Protein AF-A0A7C5K0G0-F1 (afdb_monomer)

Radius of gyration: 34.1 Å; Cα contacts (8 Å, |Δi|>4): 148; chains: 1; bounding box: 76×86×78 Å

Sequence (180 aa):
MLGVKTINKIKKGQVAGYLLLAVVIVLVIASVVLIQQGVQQRILTPEKEKAVTAGIEKLPFVVHVEECLERLTTDGVIILGQHGGYIETASLKVNPYSPYTSEALASQDDKAMIIPYWWYLAGNDCNNGCLFKSEMPPLEGANSIQSQLEDYIEKNIVGCVDFDAFKQQGYDVRVLRQPK

Secondary structure (DSSP, 8-state):
----PPPP---THHHHHHHHHHHHHHHHHHHHHHHHHHHHHHHS--HHHHHHHHHHTT-HHHHHHHHHHHHHHHHHHHHHHHTTT-S--TTS---TT-GGG-SEEEPSSSS--EEE-SSEE-SS--BTB--EE--PPPSSSTT-HHHHHHHHHHHHHHHH---HHHHHTT----------

Solvent-accessible surface area (backbone atoms only — not comparable to full-atom values): 10852 Å² total; per-residue (Å²): 140,82,86,84,80,82,80,80,80,78,63,77,71,56,61,57,52,56,56,54,50,51,54,53,52,52,53,51,53,53,51,52,52,55,52,51,56,60,52,52,61,68,75,74,52,68,71,73,54,61,63,50,49,74,55,49,72,69,34,72,67,49,48,51,49,48,55,36,51,53,50,49,50,49,53,44,52,49,43,17,63,73,24,56,50,32,75,76,60,87,85,55,46,67,37,96,89,43,64,43,75,28,46,28,48,66,48,93,53,102,70,67,49,50,36,47,36,54,70,44,58,49,55,90,68,51,93,88,55,72,46,72,45,62,57,59,56,45,67,64,61,88,80,5,41,50,45,44,47,49,53,50,42,46,74,43,46,71,81,56,54,77,62,63,71,45,44,75,73,70,47,91,83,78,87,90,72,78,75,120

Nearest PDB structures (foldseek):
  5xqz-assembly1_A  TM=2.143E-01  e=3.061E+00  Homo sapiens

pLDDT: mean 82.71, std 14.52, range [42.12, 97.94]

Mean predicted aligned error: 14.96 Å

Foldseek 3Di:
DDDDDDDDDDDPVVVVVVVVVVVVVVVVVVVVVVVVVVVVVVPPDPPVVVVVVVVVCPDPQNVQLVVLLVVLLVVLVVCCVQQVLAVDCPPFADDPVDVLCGQWDFDPDPPGRTHGAQKDFNDDDQPVHTDMDGPRADCDDPRHSVVRSLVSCLVCSVVSRDCVVVVVVVDDDDDPDGRD

Structure (mmCIF, N/CA/C/O backbone):
data_AF-A0A7C5K0G0-F1
#
_entry.id   AF-A0A7C5K0G0-F1
#
loop_
_atom_site.group_PDB
_atom_site.id
_atom_site.type_symbol
_atom_site.label_atom_id
_atom_site.label_alt_id
_atom_site.label_comp_id
_atom_site.label_asym_id
_atom_site.label_entity_id
_atom_site.label_seq_id
_atom_site.pdbx_PDB_ins_code
_atom_site.Cartn_x
_atom_site.Cartn_y
_atom_site.Cartn_z
_atom_site.occupancy
_atom_site.B_iso_or_equiv
_atom_site.auth_seq_id
_atom_site.auth_comp_id
_atom_site.auth_asym_id
_atom_site.auth_atom_id
_atom_site.pdbx_PDB_model_num
ATOM 1 N N . MET A 1 1 ? 48.251 63.950 34.335 1.00 42.12 1 MET A N 1
ATOM 2 C CA . MET A 1 1 ? 46.907 64.227 34.886 1.00 42.12 1 MET A CA 1
ATOM 3 C C . MET A 1 1 ? 46.039 63.005 34.631 1.00 42.12 1 MET A C 1
ATOM 5 O O . MET A 1 1 ? 45.654 62.786 33.494 1.00 42.12 1 MET A O 1
ATOM 9 N N . LEU A 1 2 ? 45.815 62.158 35.637 1.00 42.53 2 LEU A N 1
ATOM 10 C CA . LEU A 1 2 ? 44.966 60.968 35.512 1.00 42.53 2 LEU A CA 1
ATOM 11 C C . LEU A 1 2 ? 43.772 61.140 36.450 1.00 42.53 2 LEU A C 1
ATOM 13 O O . LEU A 1 2 ? 43.921 61.115 37.669 1.00 42.53 2 LEU A O 1
ATOM 17 N N . GLY A 1 3 ? 42.606 61.400 35.856 1.00 47.00 3 GLY A N 1
ATOM 18 C CA . GLY A 1 3 ? 41.336 61.532 36.559 1.00 47.00 3 GLY A CA 1
ATOM 19 C C . GLY A 1 3 ? 40.839 60.166 37.015 1.00 47.00 3 GLY A C 1
ATOM 20 O O . GLY A 1 3 ? 40.512 59.307 36.197 1.00 47.00 3 GLY A O 1
ATOM 21 N N . VAL A 1 4 ? 40.787 59.970 38.329 1.00 62.28 4 VAL A N 1
ATOM 22 C CA . VAL A 1 4 ? 40.194 58.791 38.961 1.00 62.28 4 VAL A CA 1
ATOM 23 C C . VAL A 1 4 ? 38.675 58.871 38.802 1.00 62.28 4 VAL A C 1
ATOM 25 O O . VAL A 1 4 ? 38.027 59.779 39.318 1.00 62.28 4 VAL A O 1
ATOM 28 N N . LYS A 1 5 ? 38.110 57.919 38.058 1.00 66.44 5 LYS A N 1
ATOM 29 C CA . LYS A 1 5 ? 36.670 57.762 37.833 1.00 66.44 5 LYS A CA 1
ATOM 30 C C . LYS A 1 5 ? 36.052 57.069 39.051 1.00 66.44 5 LYS A C 1
ATOM 32 O O . LYS A 1 5 ? 36.401 55.935 39.369 1.00 66.44 5 LYS A O 1
ATOM 37 N N . THR A 1 6 ? 35.152 57.751 39.748 1.00 64.25 6 THR A N 1
ATOM 38 C CA . THR A 1 6 ? 34.425 57.236 40.916 1.00 64.25 6 THR A CA 1
ATOM 39 C C . THR A 1 6 ? 33.469 56.108 40.516 1.00 64.25 6 THR A C 1
ATOM 41 O O . THR A 1 6 ? 32.632 56.265 39.628 1.00 64.25 6 THR A O 1
ATOM 44 N N . ILE A 1 7 ? 33.576 54.960 41.191 1.00 63.03 7 ILE A N 1
ATOM 45 C CA . ILE A 1 7 ? 32.660 53.821 41.049 1.00 63.03 7 ILE A CA 1
ATOM 46 C C . ILE A 1 7 ? 31.379 54.148 41.824 1.00 63.03 7 ILE A C 1
ATOM 48 O O . ILE A 1 7 ? 31.406 54.317 43.045 1.00 63.03 7 ILE A O 1
ATOM 52 N N . ASN A 1 8 ? 30.251 54.254 41.120 1.00 67.31 8 ASN A N 1
ATOM 53 C CA . ASN A 1 8 ? 28.950 54.505 41.736 1.00 67.31 8 ASN A CA 1
ATOM 54 C C . ASN A 1 8 ? 28.564 53.325 42.646 1.00 67.31 8 ASN A C 1
ATOM 56 O O . ASN A 1 8 ? 28.388 52.195 42.192 1.00 67.31 8 ASN A O 1
ATOM 60 N N . LYS A 1 9 ? 28.430 53.594 43.949 1.00 62.50 9 LYS A N 1
ATOM 61 C CA . LYS A 1 9 ? 27.964 52.641 44.966 1.00 62.50 9 LYS A CA 1
ATOM 62 C C . LYS A 1 9 ? 26.523 52.228 44.632 1.00 62.50 9 LYS A C 1
ATOM 64 O O . LYS A 1 9 ? 25.603 53.029 44.794 1.00 62.50 9 LYS A O 1
ATOM 69 N N . ILE A 1 10 ? 26.307 50.989 44.186 1.00 66.06 10 ILE A N 1
ATOM 70 C CA . ILE A 1 10 ? 24.954 50.445 43.994 1.00 66.06 10 ILE A CA 1
ATOM 71 C C . ILE A 1 10 ? 24.252 50.429 45.358 1.00 66.06 10 ILE A C 1
ATOM 73 O O . ILE A 1 10 ? 24.736 49.835 46.326 1.00 66.06 10 ILE A O 1
ATOM 77 N N . LYS A 1 11 ? 23.112 51.122 45.453 1.00 67.25 11 LYS A N 1
ATOM 78 C CA . LYS A 1 11 ? 22.301 51.169 46.672 1.00 67.25 11 LYS A CA 1
ATOM 79 C C . LYS A 1 11 ? 21.680 49.786 46.874 1.00 67.25 11 LYS A C 1
ATOM 81 O O . LYS A 1 11 ? 20.829 49.374 46.093 1.00 67.25 11 LYS A O 1
ATOM 86 N N . LYS A 1 12 ? 22.088 49.074 47.931 1.00 61.44 12 LYS A N 1
ATOM 87 C CA . LYS A 1 12 ? 21.670 47.689 48.242 1.00 61.44 12 LYS A CA 1
ATOM 88 C C . LYS A 1 12 ? 20.141 47.476 48.305 1.00 61.44 12 LYS A C 1
ATOM 90 O O . LYS A 1 12 ? 19.693 46.346 48.176 1.00 61.44 12 LYS A O 1
ATOM 95 N N . GLY A 1 13 ? 19.342 48.544 48.426 1.00 60.81 13 GLY A N 1
ATOM 96 C CA . GLY A 1 13 ? 17.875 48.495 48.355 1.00 60.81 13 GLY A CA 1
ATOM 97 C C . GLY A 1 13 ? 17.279 48.301 46.951 1.00 60.81 13 GLY A C 1
ATOM 98 O O . GLY A 1 13 ? 16.138 47.872 46.842 1.00 60.81 13 GLY A O 1
ATOM 99 N N . GLN A 1 14 ? 18.024 48.560 45.869 1.00 67.06 14 GLN A N 1
ATOM 100 C CA . GLN A 1 14 ? 17.512 48.383 44.498 1.00 67.06 14 GLN A CA 1
ATOM 101 C C . GLN A 1 14 ? 17.490 46.915 44.050 1.00 67.06 14 GLN A C 1
ATOM 103 O O . GLN A 1 14 ? 16.657 46.537 43.233 1.00 67.06 14 GLN A O 1
ATOM 108 N N . VAL A 1 15 ? 18.355 46.068 44.617 1.00 79.75 15 VAL A N 1
ATOM 109 C CA . VAL A 1 15 ? 18.431 44.639 44.262 1.00 79.75 15 VAL A CA 1
ATOM 110 C C . VAL A 1 15 ? 17.168 43.889 44.700 1.00 79.75 15 VAL A C 1
ATOM 112 O O . VAL A 1 15 ? 16.647 43.069 43.949 1.00 79.75 15 VAL A O 1
ATOM 115 N N . ALA A 1 16 ? 16.618 44.230 45.870 1.00 84.88 16 ALA A N 1
ATOM 116 C CA . ALA A 1 16 ? 15.364 43.654 46.356 1.00 84.88 16 ALA A CA 1
ATOM 117 C C . ALA A 1 16 ? 14.164 44.010 45.456 1.00 84.88 16 ALA A C 1
ATOM 119 O O . ALA A 1 16 ? 13.272 43.187 45.266 1.00 84.88 16 ALA A O 1
ATOM 120 N N . GLY A 1 17 ? 14.171 45.206 44.852 1.00 87.38 17 GLY A N 1
ATOM 121 C CA . GLY A 1 17 ? 13.118 45.646 43.933 1.00 87.38 17 GLY A CA 1
ATOM 122 C C . GLY A 1 17 ? 13.054 44.804 42.658 1.00 87.38 17 GLY A C 1
ATOM 123 O O . GLY A 1 17 ? 11.971 44.394 42.249 1.00 87.38 17 GLY A O 1
ATOM 124 N N . TYR A 1 18 ? 14.207 44.478 42.069 1.00 90.81 18 TYR A N 1
ATOM 125 C CA . TYR A 1 18 ? 14.256 43.621 40.881 1.00 90.81 18 TYR A CA 1
ATOM 126 C C . TYR A 1 18 ? 13.841 42.175 41.179 1.00 90.81 18 TYR A C 1
ATOM 128 O O . TYR A 1 18 ? 13.146 41.569 40.367 1.00 90.81 18 TYR A O 1
ATOM 136 N N . LEU A 1 19 ? 14.205 41.640 42.352 1.00 91.50 19 LEU A N 1
ATOM 137 C CA . LEU A 1 19 ? 13.780 40.302 42.778 1.00 91.50 19 LEU A CA 1
ATOM 138 C C . LEU A 1 19 ? 12.251 40.223 42.920 1.00 91.50 19 LEU A C 1
ATOM 140 O O . LEU A 1 19 ? 11.627 39.296 42.411 1.00 91.50 19 LEU A O 1
ATOM 144 N N . LEU A 1 20 ? 11.643 41.218 43.573 1.00 94.12 20 LEU A N 1
ATOM 145 C CA . LEU A 1 20 ? 10.196 41.268 43.771 1.00 94.12 20 LEU A CA 1
ATOM 146 C C . LEU A 1 20 ? 9.448 41.439 42.440 1.00 94.12 20 LEU A C 1
ATOM 148 O O . LEU A 1 20 ? 8.446 40.765 42.209 1.00 94.12 20 LEU A O 1
ATOM 152 N N . LEU A 1 21 ? 9.971 42.269 41.533 1.00 94.62 21 LEU A N 1
ATOM 153 C CA . LEU A 1 21 ? 9.406 42.450 40.196 1.00 94.62 21 LEU A CA 1
ATOM 154 C C . LEU A 1 21 ? 9.431 41.149 39.375 1.00 94.62 21 LEU A C 1
ATOM 156 O O . LEU A 1 21 ? 8.439 40.816 38.731 1.00 94.62 21 LEU A O 1
ATOM 160 N N . ALA A 1 22 ? 10.529 40.390 39.428 1.00 95.31 22 ALA A N 1
ATOM 161 C CA . ALA A 1 22 ? 10.645 39.117 38.717 1.00 95.31 22 ALA A CA 1
ATOM 162 C C . ALA A 1 22 ? 9.609 38.086 39.200 1.00 95.31 22 ALA A C 1
ATOM 164 O O . ALA A 1 22 ? 8.968 37.430 38.381 1.00 95.31 22 ALA A O 1
ATOM 165 N N . VAL A 1 23 ? 9.387 37.987 40.516 1.00 96.81 23 VAL A N 1
ATOM 166 C CA . VAL A 1 23 ? 8.380 37.077 41.094 1.00 96.81 23 VAL A CA 1
ATOM 167 C C . VAL A 1 23 ? 6.966 37.455 40.649 1.00 96.81 23 VAL A C 1
ATOM 169 O O . VAL A 1 23 ? 6.186 36.581 40.274 1.00 96.81 23 VAL A O 1
ATOM 172 N N . VAL A 1 24 ? 6.643 38.751 40.628 1.00 97.56 24 VAL A N 1
ATOM 173 C CA . VAL A 1 24 ? 5.332 39.235 40.168 1.00 97.56 24 VAL A CA 1
ATOM 174 C C . VAL A 1 24 ? 5.095 38.876 38.700 1.00 97.56 24 VAL A C 1
ATOM 176 O O . VAL A 1 24 ? 4.021 38.384 38.360 1.00 97.56 24 VAL A O 1
ATOM 179 N N . ILE A 1 25 ? 6.098 39.050 37.836 1.00 97.44 25 ILE A N 1
ATOM 180 C CA . ILE A 1 25 ? 5.988 38.704 36.411 1.00 97.44 25 ILE A CA 1
ATOM 181 C C . ILE A 1 25 ? 5.733 37.201 36.228 1.00 97.44 25 ILE A C 1
ATOM 183 O O . ILE A 1 25 ? 4.846 36.822 35.463 1.00 97.44 25 ILE A O 1
ATOM 187 N N . VAL A 1 26 ? 6.451 36.344 36.961 1.00 97.19 26 VAL A N 1
ATOM 188 C CA . VAL A 1 26 ? 6.258 34.885 36.897 1.00 97.19 26 VAL A CA 1
ATOM 189 C C . VAL A 1 26 ? 4.845 34.489 37.333 1.00 97.19 26 VAL A C 1
ATOM 191 O O . VAL A 1 26 ? 4.210 33.677 36.660 1.00 97.19 26 VAL A O 1
ATOM 194 N N . LEU A 1 27 ? 4.318 35.091 38.405 1.00 97.19 27 LEU A N 1
ATOM 195 C CA . LEU A 1 27 ? 2.955 34.820 38.874 1.00 97.19 27 LEU A CA 1
ATOM 196 C C . LEU A 1 27 ? 1.892 35.234 37.850 1.00 97.19 27 LEU A C 1
ATOM 198 O O . LEU A 1 27 ? 0.928 34.496 37.645 1.00 97.19 27 LEU A O 1
ATOM 202 N N . VAL A 1 28 ? 2.069 36.374 37.177 1.00 97.31 28 VAL A N 1
ATOM 203 C CA . VAL A 1 28 ? 1.136 36.834 36.136 1.00 97.31 28 VAL A CA 1
ATOM 204 C C . VAL A 1 28 ? 1.145 35.883 34.939 1.00 97.31 28 VAL A C 1
ATOM 206 O O . VAL A 1 28 ? 0.077 35.464 34.497 1.00 97.31 28 VAL A O 1
ATOM 209 N N . ILE A 1 29 ? 2.325 35.483 34.453 1.00 96.75 29 ILE A N 1
ATOM 210 C CA . ILE A 1 29 ? 2.444 34.540 33.329 1.00 96.75 29 ILE A CA 1
ATOM 211 C C . ILE A 1 29 ? 1.808 33.192 33.691 1.00 96.75 29 ILE A C 1
ATOM 213 O O . ILE A 1 29 ? 0.993 32.679 32.925 1.00 96.75 29 ILE A O 1
ATOM 217 N N . ALA A 1 30 ? 2.114 32.650 34.874 1.00 95.00 30 ALA A N 1
ATOM 218 C CA . ALA A 1 30 ? 1.526 31.399 35.347 1.00 95.00 30 ALA A CA 1
ATOM 219 C C . ALA A 1 30 ? -0.007 31.485 35.425 1.00 95.00 30 ALA A C 1
ATOM 221 O O . ALA A 1 30 ? -0.702 30.584 34.961 1.00 95.00 30 ALA A O 1
ATOM 222 N N . SER A 1 31 ? -0.540 32.598 35.935 1.00 92.75 31 SER A N 1
ATOM 223 C CA . SER A 1 31 ? -1.987 32.824 36.033 1.00 92.75 31 SER A CA 1
ATOM 224 C C . SER A 1 31 ? -2.659 32.850 34.658 1.00 92.75 31 SER A C 1
ATOM 226 O O . SER A 1 31 ? -3.689 32.209 34.465 1.00 92.75 31 SER A O 1
ATOM 228 N N . VAL A 1 32 ? -2.064 33.542 33.680 1.00 94.06 32 VAL A N 1
ATOM 229 C CA . VAL A 1 32 ? -2.595 33.610 32.309 1.00 94.06 32 VAL A CA 1
ATOM 230 C C . VAL A 1 32 ? -2.602 32.229 31.649 1.00 94.06 32 VAL A C 1
ATOM 232 O O . VAL A 1 32 ? -3.612 31.853 31.054 1.00 94.06 32 VAL A O 1
ATOM 235 N N . VAL A 1 33 ? -1.527 31.447 31.798 1.00 92.12 33 VAL A N 1
ATOM 236 C CA . VAL A 1 33 ? -1.442 30.083 31.243 1.00 92.12 33 VAL A CA 1
ATOM 237 C C . VAL A 1 33 ? -2.508 29.167 31.853 1.00 92.12 33 VAL A C 1
ATOM 239 O O . VAL A 1 33 ? -3.195 28.459 31.117 1.00 92.12 33 VAL A O 1
ATOM 242 N N . LEU A 1 34 ? -2.709 29.223 33.174 1.00 89.50 34 LEU A N 1
ATOM 243 C CA . LEU A 1 34 ? -3.723 28.413 33.860 1.00 89.50 34 LEU A CA 1
ATOM 244 C C . LEU A 1 34 ? -5.152 28.768 33.416 1.00 89.50 34 LEU A C 1
ATOM 246 O O . LEU A 1 34 ? -5.979 27.875 33.222 1.00 89.50 34 LEU A O 1
ATOM 250 N N . ILE A 1 35 ? -5.446 30.055 33.199 1.00 88.62 35 ILE A N 1
ATOM 251 C CA . ILE A 1 35 ? -6.762 30.504 32.716 1.00 88.62 35 ILE A CA 1
ATOM 252 C C . ILE A 1 35 ? -6.991 30.062 31.262 1.00 88.62 35 ILE A C 1
ATOM 254 O O . ILE A 1 35 ? -8.074 29.574 30.935 1.00 88.62 35 ILE A O 1
ATOM 258 N N . GLN A 1 36 ? -5.983 30.175 30.390 1.00 80.38 36 GLN A N 1
ATOM 259 C CA . GLN A 1 36 ? -6.096 29.753 28.988 1.00 80.38 36 GLN A CA 1
ATOM 260 C C . GLN A 1 36 ? -6.312 28.239 28.849 1.00 80.38 36 GLN A C 1
ATOM 262 O O . GLN A 1 36 ? -7.171 27.818 28.073 1.00 80.38 36 GLN A O 1
ATOM 267 N N . GLN A 1 37 ? -5.612 27.425 29.645 1.00 73.81 37 GLN A N 1
ATOM 268 C CA . GLN A 1 37 ? -5.821 25.973 29.677 1.00 73.81 37 GLN A CA 1
ATOM 269 C C . GLN A 1 37 ? -7.230 25.605 30.173 1.00 73.81 37 GLN A C 1
ATOM 271 O O . GLN A 1 37 ? -7.875 24.723 29.603 1.00 73.81 37 GLN A O 1
ATOM 276 N N . GLY A 1 38 ? -7.749 26.323 31.178 1.00 68.31 38 GLY A N 1
ATOM 277 C CA . GLY A 1 38 ? -9.098 26.102 31.709 1.00 68.31 38 GLY A CA 1
ATOM 278 C C . GLY A 1 38 ? -10.230 26.458 30.734 1.00 68.31 38 GLY A C 1
ATOM 279 O O . GLY A 1 38 ? -11.282 25.818 30.760 1.00 68.31 38 GLY A O 1
ATOM 280 N N . VAL A 1 39 ? -10.027 27.446 29.854 1.00 62.59 39 VAL A N 1
ATOM 281 C CA . VAL A 1 39 ? -11.031 27.863 28.855 1.00 62.59 39 VAL A CA 1
ATOM 282 C C . VAL A 1 39 ? -10.981 26.987 27.597 1.00 62.59 39 VAL A C 1
ATOM 284 O O . VAL A 1 39 ? -12.039 26.621 27.083 1.00 62.59 39 VAL A O 1
ATOM 287 N N . GLN A 1 40 ? -9.796 26.567 27.133 1.00 55.03 40 GLN A N 1
ATOM 288 C CA . GLN A 1 40 ? -9.690 25.673 25.970 1.00 55.03 40 GLN A CA 1
ATOM 289 C C . GLN A 1 40 ? -10.314 24.293 26.219 1.00 55.03 40 GLN A C 1
ATOM 291 O O . GLN A 1 40 ? -10.971 23.756 25.328 1.00 55.03 40 GLN A O 1
ATOM 296 N N . GLN A 1 41 ? -10.188 23.739 27.429 1.00 54.72 41 GLN A N 1
ATOM 297 C CA . GLN A 1 41 ? -10.783 22.434 27.743 1.00 54.72 41 GLN A CA 1
ATOM 298 C C . GLN A 1 41 ? -12.317 22.457 27.831 1.00 54.72 41 GLN A C 1
ATOM 300 O O . GLN A 1 41 ? -12.947 21.426 27.617 1.00 54.72 41 GLN A O 1
ATOM 305 N N . ARG A 1 42 ? -12.942 23.612 28.099 1.00 54.19 42 ARG A N 1
ATOM 306 C CA . ARG A 1 42 ? -14.412 23.716 28.184 1.00 54.19 42 ARG A CA 1
ATOM 307 C C . ARG A 1 42 ? -15.097 23.975 26.842 1.00 54.19 42 ARG A C 1
ATOM 309 O O . ARG A 1 42 ? -16.294 23.732 26.737 1.00 54.19 42 ARG A O 1
ATOM 316 N N . ILE A 1 43 ? -14.366 24.456 25.834 1.00 56.62 43 ILE A N 1
ATOM 317 C CA . ILE A 1 43 ? -14.934 24.814 24.522 1.00 56.62 43 ILE A CA 1
ATOM 318 C C . ILE A 1 43 ? -14.679 23.726 23.459 1.00 56.62 43 ILE A C 1
ATOM 320 O O . ILE A 1 43 ? -15.432 23.650 22.495 1.00 56.62 43 ILE A O 1
ATOM 324 N N . LEU A 1 44 ? -13.684 22.842 23.635 1.00 55.19 44 LEU A N 1
ATOM 325 C CA . LEU A 1 44 ? -13.258 21.893 22.586 1.00 55.19 44 LEU A CA 1
ATOM 326 C C . LEU A 1 44 ? -13.569 20.410 22.831 1.00 55.19 44 LEU A C 1
ATOM 328 O O . LEU A 1 44 ? -13.170 19.576 22.023 1.00 55.19 44 LEU A O 1
ATOM 332 N N . THR A 1 45 ? -14.307 20.045 23.879 1.00 51.34 45 THR A N 1
ATOM 333 C CA . THR A 1 45 ? -14.830 18.674 23.994 1.00 51.34 45 THR A CA 1
ATOM 334 C C . THR A 1 45 ? -16.239 18.677 24.570 1.00 51.34 45 THR A C 1
ATOM 336 O O . THR A 1 45 ? -16.383 18.862 25.781 1.00 51.34 45 THR A O 1
ATOM 339 N N . PRO A 1 46 ? -17.292 18.425 23.771 1.00 53.59 46 PRO A N 1
ATOM 340 C CA . PRO A 1 46 ? -18.517 17.901 24.345 1.00 53.59 46 PRO A CA 1
ATOM 341 C C . PRO A 1 46 ? -18.163 16.556 24.991 1.00 53.59 46 PRO A C 1
ATOM 343 O O . PRO A 1 46 ? -17.866 15.574 24.322 1.00 53.59 46 PRO A O 1
ATOM 346 N N . GLU A 1 47 ? -18.178 16.505 26.319 1.00 54.50 47 GLU A N 1
ATOM 347 C CA . GLU A 1 47 ? -17.920 15.309 27.139 1.00 54.50 47 GLU A CA 1
ATOM 348 C C . GLU A 1 47 ? -18.796 14.102 26.732 1.00 54.50 47 GLU A C 1
ATOM 350 O O . GLU A 1 47 ? -18.456 12.946 26.969 1.00 54.50 47 GLU A O 1
ATOM 355 N N . LYS A 1 48 ? -19.893 14.371 26.016 1.00 50.62 48 LYS A N 1
ATOM 356 C CA . LYS A 1 48 ? -20.787 13.371 25.429 1.00 50.62 48 LYS A CA 1
ATOM 357 C C . LYS A 1 48 ? -20.191 12.598 24.248 1.00 50.62 48 LYS A C 1
ATOM 359 O O . LYS A 1 48 ? -20.664 11.504 23.976 1.00 50.62 48 LYS A O 1
ATOM 364 N N . GLU A 1 49 ? -19.172 13.114 23.566 1.00 50.75 49 GLU A N 1
ATOM 365 C CA . GLU A 1 49 ? -18.574 12.445 22.401 1.00 50.75 49 GLU A CA 1
ATOM 366 C C . GLU A 1 49 ? -17.473 11.451 22.811 1.00 50.75 49 GLU A C 1
ATOM 368 O O . GLU A 1 49 ? -17.418 10.340 22.290 1.00 50.75 49 GLU A O 1
ATOM 373 N N . LYS A 1 50 ? -16.673 11.778 23.839 1.00 48.28 50 LYS A N 1
ATOM 374 C CA . LYS A 1 50 ? -15.615 10.884 24.356 1.00 48.28 50 LYS A CA 1
ATOM 375 C C . LYS A 1 50 ? -16.141 9.650 25.097 1.00 48.28 50 LYS A C 1
ATOM 377 O O . LYS A 1 50 ? -15.489 8.611 25.082 1.00 48.28 50 LYS A O 1
ATOM 382 N N . ALA A 1 51 ? -17.309 9.737 25.734 1.00 49.75 51 ALA A N 1
ATOM 383 C CA . ALA A 1 51 ? -17.927 8.576 26.381 1.00 49.75 51 ALA A CA 1
ATOM 384 C C . ALA A 1 51 ? -18.505 7.570 25.366 1.00 49.75 51 ALA A C 1
ATOM 386 O O . ALA A 1 51 ? -18.595 6.381 25.659 1.00 49.75 51 ALA A O 1
ATOM 387 N N . VAL A 1 52 ? -18.878 8.041 24.171 1.00 52.31 52 VAL A N 1
ATOM 388 C CA . VAL A 1 52 ? -19.441 7.206 23.103 1.00 52.31 52 VAL A CA 1
ATOM 389 C C . VAL A 1 52 ? -18.330 6.488 22.332 1.00 52.31 52 VAL A C 1
ATOM 391 O O . VAL A 1 52 ? -18.449 5.293 22.079 1.00 52.31 52 VAL A O 1
ATOM 394 N N . THR A 1 53 ? -17.206 7.149 22.040 1.00 53.47 53 THR A N 1
ATOM 395 C CA . THR A 1 53 ? -16.078 6.515 21.333 1.00 53.47 53 THR A CA 1
ATOM 396 C C . THR A 1 53 ? -15.341 5.469 22.170 1.00 53.47 53 THR A C 1
ATOM 398 O O . THR A 1 53 ? -15.057 4.392 21.654 1.00 53.47 53 THR A O 1
ATOM 401 N N . ALA A 1 54 ? -15.145 5.696 23.474 1.00 55.09 54 ALA A N 1
ATOM 402 C CA . ALA A 1 54 ? -14.475 4.728 24.355 1.00 55.09 54 ALA A CA 1
ATOM 403 C C . ALA A 1 54 ? -15.237 3.392 24.521 1.00 55.09 54 ALA A C 1
ATOM 405 O O . ALA A 1 54 ? -14.645 2.380 24.900 1.00 55.09 54 ALA A O 1
ATOM 406 N N . GLY A 1 55 ? -16.552 3.387 24.263 1.00 57.22 55 GLY A N 1
ATOM 407 C CA . GLY A 1 55 ? -17.376 2.175 24.242 1.00 57.22 55 GLY A CA 1
ATOM 408 C C . GLY A 1 55 ? -17.456 1.509 22.865 1.00 57.22 55 GLY A C 1
ATOM 409 O O . GLY A 1 55 ? -17.552 0.286 22.798 1.00 57.22 55 GLY A O 1
ATOM 410 N N . ILE A 1 56 ? -17.399 2.292 21.779 1.00 58.72 56 ILE A N 1
ATOM 411 C CA . ILE A 1 56 ? -17.510 1.794 20.397 1.00 58.72 56 ILE A CA 1
ATOM 412 C C . ILE A 1 56 ? -16.239 1.075 19.939 1.00 58.72 56 ILE A C 1
ATOM 414 O O . ILE A 1 56 ? -16.344 0.034 19.301 1.00 58.72 56 ILE A O 1
ATOM 418 N N . GLU A 1 57 ? -15.062 1.566 20.329 1.00 58.00 57 GLU A N 1
ATOM 419 C CA . GLU A 1 57 ? -13.748 0.996 19.970 1.00 58.00 57 GLU A CA 1
ATOM 420 C C . GLU A 1 57 ? -13.564 -0.462 20.444 1.00 58.00 57 GLU A C 1
ATOM 422 O O . GLU A 1 57 ? -12.717 -1.189 19.946 1.00 58.00 57 GLU A O 1
ATOM 427 N N . LYS A 1 58 ? -14.394 -0.930 21.387 1.00 62.75 58 LYS A N 1
ATOM 428 C CA . LYS A 1 58 ? -14.365 -2.312 21.900 1.00 62.75 58 LYS A CA 1
ATOM 429 C C . LYS A 1 58 ? -15.532 -3.174 21.44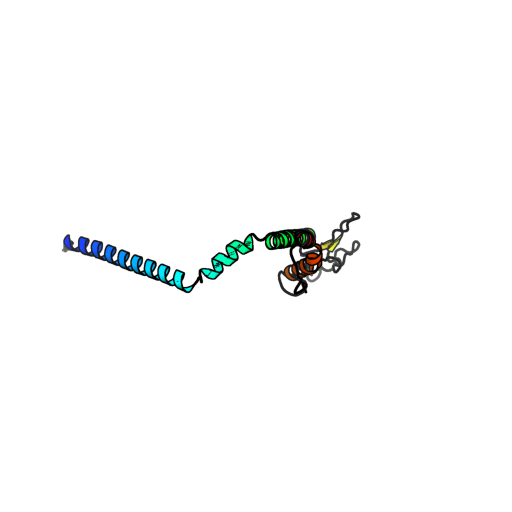1 1.00 62.75 58 LYS A C 1
ATOM 431 O O . LYS A 1 58 ? -15.727 -4.270 21.973 1.00 62.75 58 LYS A O 1
ATOM 436 N N . LEU A 1 59 ? -16.351 -2.694 20.510 1.00 82.06 59 LEU A N 1
ATOM 437 C CA . LEU A 1 59 ? -17.436 -3.514 20.000 1.00 82.06 59 LEU A CA 1
ATOM 438 C C . LEU A 1 59 ? -16.843 -4.618 19.109 1.00 82.06 59 LEU A C 1
ATOM 440 O O . LEU A 1 59 ? -16.038 -4.311 18.232 1.00 82.06 59 LEU A O 1
ATOM 444 N N . PRO A 1 60 ? -17.250 -5.889 19.285 1.00 84.88 60 PRO A N 1
ATOM 445 C CA . PRO A 1 60 ? -16.688 -7.012 18.532 1.00 84.88 60 PRO A CA 1
ATOM 446 C C . PRO A 1 60 ? -16.719 -6.839 17.007 1.00 84.88 60 PRO A C 1
ATOM 448 O O . PRO A 1 60 ? -15.854 -7.360 16.313 1.00 84.88 60 PRO A O 1
ATOM 451 N N . PHE A 1 61 ? -17.689 -6.083 16.477 1.00 85.62 61 PHE A N 1
ATOM 452 C CA . PHE A 1 61 ? -17.764 -5.788 15.046 1.00 85.62 61 PHE A CA 1
ATOM 453 C C . PHE A 1 61 ? -16.686 -4.806 14.575 1.00 85.62 61 PHE A C 1
ATOM 455 O O . PHE A 1 61 ? -16.224 -4.939 13.448 1.00 85.62 61 PHE A O 1
ATOM 462 N N . VAL A 1 62 ? -16.309 -3.822 15.402 1.00 87.19 62 VAL A N 1
ATOM 463 C CA . VAL A 1 62 ? -15.275 -2.836 15.050 1.00 87.19 62 VAL A CA 1
ATOM 464 C C . VAL A 1 62 ? -13.944 -3.553 14.959 1.00 87.19 62 VAL A C 1
ATOM 466 O O . VAL A 1 62 ? -13.311 -3.506 13.913 1.00 87.19 62 VAL A O 1
ATOM 469 N N . VAL A 1 63 ? -13.611 -4.318 16.001 1.00 90.06 63 VAL A N 1
ATOM 470 C CA . VAL A 1 63 ? -12.376 -5.107 16.068 1.00 90.06 63 VAL A CA 1
ATOM 471 C C . VAL A 1 63 ? -12.266 -6.058 14.875 1.00 90.06 63 VAL A C 1
ATOM 473 O O . VAL A 1 63 ? -11.239 -6.091 14.212 1.00 90.06 63 VAL A O 1
ATOM 476 N N . HIS A 1 64 ? -13.343 -6.770 14.528 1.00 91.38 64 HIS A N 1
ATOM 477 C CA . HIS A 1 64 ? -13.341 -7.685 13.379 1.00 91.38 64 HIS A CA 1
ATOM 478 C C . HIS A 1 64 ? -13.086 -6.981 12.037 1.00 91.38 64 HIS A C 1
ATOM 480 O O . HIS A 1 64 ? -12.351 -7.483 11.187 1.00 91.38 64 HIS A O 1
ATOM 486 N N . VAL A 1 65 ? -13.689 -5.806 11.830 1.00 91.38 65 VAL A N 1
ATOM 487 C CA . VAL A 1 65 ? -13.461 -5.011 10.614 1.00 91.38 65 VAL A CA 1
ATOM 488 C C . VAL A 1 65 ? -12.039 -4.449 10.591 1.00 91.38 65 VAL A C 1
ATOM 490 O O . VAL A 1 65 ? -11.397 -4.484 9.543 1.00 91.38 65 VAL A O 1
ATOM 493 N N . GLU A 1 66 ? -11.535 -3.964 11.725 1.00 92.75 66 GLU A N 1
ATOM 494 C CA . GLU A 1 66 ? -10.176 -3.432 11.860 1.00 92.75 66 GLU A CA 1
ATOM 495 C C . GLU A 1 66 ? -9.116 -4.502 11.596 1.00 92.75 66 GLU A C 1
ATOM 497 O O . GLU A 1 66 ? -8.236 -4.277 10.771 1.00 92.75 66 GLU A O 1
ATOM 502 N N . GLU A 1 67 ? -9.240 -5.688 12.194 1.00 94.00 67 GLU A N 1
ATOM 503 C CA . GLU A 1 67 ? -8.333 -6.819 11.957 1.00 94.00 67 GLU A CA 1
ATOM 504 C C . GLU A 1 67 ? -8.320 -7.230 10.477 1.00 94.00 67 GLU A C 1
ATOM 506 O O . GLU A 1 67 ? -7.267 -7.505 9.892 1.00 94.00 67 GLU A O 1
ATOM 511 N N . CYS A 1 68 ? -9.492 -7.243 9.838 1.00 94.94 68 CYS A N 1
ATOM 512 C CA . CYS A 1 68 ? -9.594 -7.514 8.411 1.00 94.94 68 CYS A CA 1
ATOM 513 C C . CYS A 1 68 ? -8.876 -6.448 7.565 1.00 94.94 68 CYS A C 1
ATOM 515 O O . CYS A 1 68 ? -8.100 -6.792 6.667 1.00 94.94 68 CYS A O 1
ATOM 517 N N . LEU A 1 69 ? -9.117 -5.165 7.847 1.00 95.69 69 LEU A N 1
ATOM 518 C CA . LEU A 1 69 ? -8.478 -4.052 7.147 1.00 95.69 69 LEU A CA 1
ATOM 519 C C . LEU A 1 69 ? -6.961 -4.053 7.345 1.00 95.69 69 LEU A C 1
ATOM 521 O O . LEU A 1 69 ? -6.223 -3.859 6.379 1.00 95.69 69 LEU A O 1
ATOM 525 N N . GLU A 1 70 ? -6.490 -4.304 8.565 1.00 96.88 70 GLU A N 1
ATOM 526 C CA . GLU A 1 70 ? -5.067 -4.389 8.895 1.00 96.88 70 GLU A CA 1
ATOM 527 C C . GLU A 1 70 ? -4.390 -5.513 8.108 1.00 96.88 70 GLU A C 1
ATOM 529 O O . GLU A 1 70 ? -3.342 -5.296 7.492 1.00 96.88 70 GLU A O 1
ATOM 534 N N . ARG A 1 71 ? -5.019 -6.694 8.059 1.00 97.31 71 ARG A N 1
ATOM 535 C CA . ARG A 1 71 ? -4.520 -7.830 7.281 1.00 97.31 71 ARG A CA 1
ATOM 536 C C . ARG A 1 71 ? -4.448 -7.504 5.792 1.00 97.31 71 ARG A C 1
ATOM 538 O O . ARG A 1 71 ? -3.388 -7.663 5.198 1.00 97.31 71 ARG A O 1
ATOM 545 N N . LEU A 1 72 ? -5.535 -7.008 5.193 1.00 97.00 72 LEU A N 1
ATOM 546 C CA . LEU A 1 72 ? -5.554 -6.672 3.763 1.00 97.00 72 LEU A CA 1
ATOM 547 C C . LEU A 1 72 ? -4.543 -5.586 3.405 1.00 97.00 72 LEU A C 1
ATOM 549 O O . LEU A 1 72 ? -3.868 -5.686 2.385 1.00 97.00 72 LEU A O 1
ATOM 553 N N . THR A 1 73 ? -4.420 -4.561 4.246 1.00 97.00 73 THR A N 1
ATOM 554 C CA . THR A 1 73 ? -3.456 -3.480 4.025 1.00 97.00 73 THR A CA 1
ATOM 555 C C . THR A 1 73 ? -2.031 -4.017 4.099 1.00 97.00 73 THR A C 1
ATOM 557 O O . THR A 1 73 ? -1.209 -3.705 3.242 1.00 97.00 73 THR A O 1
ATOM 560 N N . THR A 1 74 ? -1.747 -4.868 5.086 1.00 97.94 74 THR A N 1
ATOM 561 C CA . THR A 1 74 ? -0.435 -5.500 5.254 1.00 97.94 74 THR A CA 1
ATOM 562 C C . THR A 1 74 ? -0.097 -6.387 4.060 1.00 97.94 74 THR A C 1
ATOM 564 O O . THR A 1 74 ? 0.982 -6.244 3.488 1.00 97.94 74 THR A O 1
ATOM 567 N N . ASP A 1 75 ? -1.027 -7.239 3.628 1.00 97.19 75 ASP A N 1
ATOM 568 C CA . ASP A 1 75 ? -0.854 -8.093 2.451 1.00 97.19 75 ASP A CA 1
ATOM 569 C C . ASP A 1 75 ? -0.606 -7.251 1.191 1.00 97.19 75 ASP A C 1
ATOM 571 O O . ASP A 1 75 ? 0.344 -7.506 0.452 1.00 97.19 75 ASP A O 1
ATOM 575 N N . GLY A 1 76 ? -1.400 -6.197 0.976 1.00 96.44 76 GLY A N 1
ATOM 576 C CA . GLY A 1 76 ? -1.241 -5.285 -0.157 1.00 96.44 76 GLY A CA 1
ATOM 577 C C . GLY A 1 76 ? 0.119 -4.581 -0.166 1.00 96.44 76 GLY A C 1
ATOM 578 O O . GLY A 1 76 ? 0.784 -4.532 -1.200 1.00 96.44 76 GLY A O 1
ATOM 579 N N . VAL A 1 77 ? 0.586 -4.095 0.988 1.00 97.12 77 VAL A N 1
ATOM 580 C CA . VAL A 1 77 ? 1.914 -3.471 1.131 1.00 97.12 77 VAL A CA 1
ATOM 581 C C . VAL A 1 77 ? 3.042 -4.483 0.917 1.00 97.12 77 VAL A C 1
ATOM 583 O O . VAL A 1 77 ? 4.054 -4.146 0.299 1.00 97.12 77 VAL A O 1
ATOM 586 N N . ILE A 1 78 ? 2.883 -5.728 1.375 1.00 95.50 78 ILE A N 1
ATOM 587 C CA . ILE A 1 78 ? 3.850 -6.802 1.115 1.0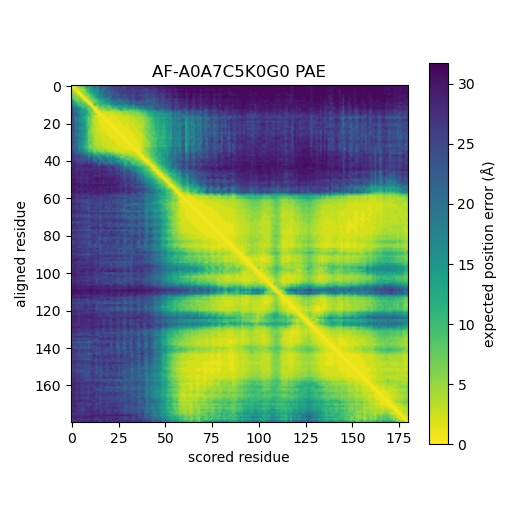0 95.50 78 ILE A CA 1
ATOM 588 C C . ILE A 1 78 ? 3.932 -7.089 -0.387 1.00 95.50 78 ILE A C 1
ATOM 590 O O . ILE A 1 78 ? 5.040 -7.150 -0.921 1.00 95.50 78 ILE A O 1
ATOM 594 N N . ILE A 1 79 ? 2.792 -7.215 -1.073 1.00 93.50 79 ILE A N 1
ATOM 595 C CA . ILE A 1 79 ? 2.742 -7.429 -2.527 1.00 93.50 79 ILE A CA 1
ATOM 596 C C . ILE A 1 79 ? 3.423 -6.264 -3.252 1.00 93.50 79 ILE A C 1
ATOM 598 O O . ILE A 1 79 ? 4.315 -6.501 -4.066 1.00 93.50 79 ILE A O 1
ATOM 602 N N . LEU A 1 80 ? 3.085 -5.016 -2.903 1.00 93.62 80 LEU A N 1
ATOM 603 C CA . LEU A 1 80 ? 3.748 -3.818 -3.432 1.00 93.62 80 LEU A CA 1
ATOM 604 C C . LEU A 1 80 ? 5.268 -3.904 -3.263 1.00 93.62 80 LEU A C 1
ATOM 606 O O . LEU A 1 80 ? 6.007 -3.676 -4.216 1.00 93.62 80 LEU A O 1
ATOM 610 N N . GLY A 1 81 ? 5.752 -4.256 -2.072 1.00 91.31 81 GLY A N 1
ATOM 611 C CA . GLY A 1 81 ? 7.183 -4.403 -1.811 1.00 91.31 81 GLY A CA 1
ATOM 612 C C . GLY A 1 81 ? 7.840 -5.496 -2.661 1.00 91.31 81 GLY A C 1
ATOM 613 O O . GLY A 1 81 ? 8.917 -5.281 -3.215 1.00 91.31 81 GLY A O 1
ATOM 614 N N . GLN A 1 82 ? 7.185 -6.650 -2.805 1.00 88.44 82 GLN A N 1
ATOM 615 C CA . GLN A 1 82 ? 7.689 -7.791 -3.580 1.00 88.44 82 GLN A CA 1
ATOM 616 C C . GLN A 1 82 ? 7.727 -7.519 -5.089 1.00 88.44 82 GLN A C 1
ATOM 618 O O . GLN A 1 82 ? 8.620 -8.003 -5.782 1.00 88.44 82 GLN A O 1
ATOM 623 N N . HIS A 1 83 ? 6.786 -6.727 -5.595 1.00 90.19 83 HIS A N 1
ATOM 624 C CA . HIS A 1 83 ? 6.624 -6.407 -7.015 1.00 90.19 83 HIS A CA 1
ATOM 625 C C . HIS A 1 83 ? 7.141 -5.005 -7.378 1.00 90.19 83 HIS A C 1
ATOM 627 O O . HIS A 1 83 ? 6.766 -4.446 -8.407 1.00 90.19 83 HIS A O 1
ATOM 633 N N . GLY A 1 84 ? 7.995 -4.404 -6.546 1.00 89.38 84 GLY A N 1
ATOM 634 C CA . GLY A 1 84 ? 8.642 -3.130 -6.869 1.00 89.38 84 GLY A CA 1
ATOM 635 C C . GLY A 1 84 ? 7.663 -1.964 -7.042 1.00 89.38 84 GLY A C 1
ATOM 636 O O . GLY A 1 84 ? 7.834 -1.145 -7.937 1.00 89.38 84 GLY A O 1
ATOM 637 N N . GLY A 1 85 ? 6.637 -1.880 -6.201 1.00 92.06 85 GLY A N 1
ATOM 638 C CA . GLY A 1 85 ? 5.673 -0.779 -6.169 1.00 92.06 85 GLY A CA 1
ATOM 639 C C . GLY A 1 85 ? 4.380 -1.022 -6.948 1.00 92.06 85 GLY A C 1
ATOM 640 O O . GLY A 1 85 ? 3.568 -0.107 -7.038 1.00 92.06 85 GLY A O 1
ATOM 641 N N . TYR A 1 86 ? 4.160 -2.228 -7.476 1.00 93.25 86 TYR A N 1
ATOM 642 C CA . TYR A 1 86 ? 2.925 -2.585 -8.180 1.00 93.25 86 TYR A CA 1
ATOM 643 C C . TYR A 1 86 ? 2.178 -3.705 -7.469 1.00 93.25 86 TYR A C 1
ATOM 645 O O . TYR A 1 86 ? 2.789 -4.658 -7.005 1.00 93.25 86 TYR A O 1
ATOM 653 N N . ILE A 1 87 ? 0.852 -3.635 -7.419 1.00 92.81 87 ILE A N 1
ATOM 654 C CA . ILE A 1 87 ? 0.039 -4.796 -7.027 1.00 92.81 87 ILE A CA 1
ATOM 655 C C . ILE A 1 87 ? -0.256 -5.646 -8.260 1.00 92.81 87 ILE A C 1
ATOM 657 O O . ILE A 1 87 ? -0.060 -6.862 -8.242 1.00 92.81 87 ILE A O 1
ATOM 661 N N . GLU A 1 88 ? -0.645 -5.000 -9.358 1.00 88.19 88 GLU A N 1
ATOM 662 C CA . GLU A 1 88 ? -0.911 -5.649 -10.638 1.00 88.19 88 GLU A CA 1
ATOM 663 C C . GLU A 1 88 ? 0.246 -5.391 -11.613 1.00 88.19 88 GLU A C 1
ATOM 665 O O . GLU A 1 88 ? 0.475 -4.269 -12.059 1.00 88.19 88 GLU A O 1
ATOM 670 N N . THR A 1 89 ? 0.979 -6.447 -11.967 1.00 86.81 89 THR A N 1
ATOM 671 C CA . THR A 1 89 ? 2.154 -6.380 -12.858 1.00 86.81 89 THR A CA 1
ATOM 672 C C . THR A 1 89 ? 1.853 -6.794 -14.299 1.00 86.81 89 THR A C 1
ATOM 674 O O . THR A 1 89 ? 2.729 -6.724 -15.157 1.00 86.81 89 THR A O 1
ATOM 677 N N . ALA A 1 90 ? 0.614 -7.201 -14.598 1.00 83.19 90 ALA A N 1
ATOM 678 C CA . ALA A 1 90 ? 0.211 -7.728 -15.906 1.00 83.19 90 ALA A CA 1
ATOM 679 C C . ALA A 1 90 ? 0.330 -6.714 -17.060 1.00 83.19 90 ALA A C 1
ATOM 681 O O . ALA A 1 90 ? 0.362 -7.105 -18.225 1.00 83.19 90 ALA A O 1
ATOM 682 N N . SER A 1 91 ? 0.383 -5.418 -16.749 1.00 83.75 91 SER A N 1
ATOM 683 C CA . SER A 1 91 ? 0.569 -4.342 -17.726 1.00 83.75 91 SER A CA 1
ATOM 684 C C . SER A 1 91 ? 2.028 -4.152 -18.159 1.00 83.75 91 SER A C 1
ATOM 686 O O . SER A 1 91 ? 2.263 -3.529 -19.196 1.00 83.75 91 SER A O 1
ATOM 688 N N . LEU A 1 92 ? 2.993 -4.691 -17.404 1.00 88.56 92 LEU A N 1
ATOM 689 C CA . LEU A 1 92 ? 4.422 -4.537 -17.664 1.00 88.56 92 LEU A CA 1
ATOM 690 C C . LEU A 1 92 ? 4.882 -5.489 -18.768 1.00 88.56 92 LEU A C 1
ATOM 692 O O . LEU A 1 92 ? 4.625 -6.695 -18.739 1.00 88.56 92 LEU A O 1
ATOM 696 N N . LYS A 1 93 ? 5.628 -4.962 -19.737 1.00 89.25 93 LYS A N 1
ATOM 697 C CA . LYS A 1 93 ? 6.188 -5.769 -20.824 1.00 89.25 93 LYS A CA 1
ATOM 698 C C . LYS A 1 93 ? 7.453 -6.485 -20.378 1.00 89.25 93 LYS A C 1
ATOM 700 O O . LYS A 1 93 ? 8.438 -5.855 -20.001 1.00 89.25 93 LYS A O 1
ATOM 705 N N . VAL A 1 94 ? 7.465 -7.806 -20.528 1.00 88.88 94 VAL A N 1
ATOM 706 C CA . VAL A 1 94 ? 8.663 -8.627 -20.328 1.00 88.88 94 VAL A CA 1
ATOM 707 C C . VAL A 1 94 ? 9.150 -9.156 -21.673 1.00 88.88 94 VAL A C 1
ATOM 709 O O . VAL A 1 94 ? 8.408 -9.826 -22.390 1.00 88.88 94 VAL A O 1
ATOM 712 N N . ASN A 1 95 ? 10.410 -8.882 -22.013 1.00 86.75 95 ASN A N 1
ATOM 713 C CA . ASN A 1 95 ? 11.076 -9.440 -23.186 1.00 86.75 95 ASN A CA 1
ATOM 714 C C . ASN A 1 95 ? 12.398 -10.121 -22.780 1.00 86.75 95 ASN A C 1
ATOM 716 O O . ASN A 1 95 ? 13.391 -9.428 -22.551 1.00 86.75 95 ASN A O 1
ATOM 720 N N . PRO A 1 96 ? 12.453 -11.466 -22.748 1.00 81.50 96 PRO A N 1
ATOM 721 C CA . PRO A 1 96 ? 13.652 -12.193 -22.330 1.00 81.50 96 PRO A CA 1
ATOM 722 C C . PRO A 1 96 ? 14.801 -12.122 -23.350 1.00 81.50 96 PRO A C 1
ATOM 724 O O . PRO A 1 96 ? 15.941 -12.419 -23.005 1.00 81.50 96 PRO A O 1
ATOM 727 N N . TYR A 1 97 ? 14.528 -11.730 -24.598 1.00 84.25 97 TYR A N 1
ATOM 728 C CA . TYR A 1 97 ? 15.524 -11.689 -25.674 1.00 84.25 97 TYR A CA 1
ATOM 729 C C . TYR A 1 97 ? 16.154 -10.306 -25.866 1.00 84.25 97 TYR A C 1
ATOM 731 O O . TYR A 1 97 ? 17.229 -10.196 -26.451 1.00 84.25 97 TYR A O 1
ATOM 739 N N . SER A 1 98 ? 15.490 -9.245 -25.402 1.00 83.06 98 SER A N 1
ATOM 740 C CA . SER A 1 98 ? 15.951 -7.864 -25.561 1.00 83.06 98 SER A CA 1
ATOM 741 C C . SER A 1 98 ? 15.656 -7.054 -24.292 1.00 83.06 98 SER A C 1
ATOM 743 O O . SER A 1 98 ? 14.568 -6.474 -24.168 1.00 83.06 98 SER A O 1
ATOM 745 N N . PRO A 1 99 ? 16.622 -6.974 -23.355 1.00 77.62 99 PRO A N 1
ATOM 746 C CA . PRO A 1 99 ? 16.425 -6.283 -22.081 1.00 77.62 99 PRO A CA 1
ATOM 747 C C . PRO A 1 99 ? 16.158 -4.782 -22.263 1.00 77.62 99 PRO A C 1
ATOM 749 O O . PRO A 1 99 ? 15.403 -4.202 -21.496 1.00 77.62 99 PRO A O 1
ATOM 752 N N . TYR A 1 100 ? 16.672 -4.165 -23.333 1.00 82.06 100 TYR A N 1
ATOM 753 C CA . TYR A 1 100 ? 16.470 -2.739 -23.648 1.00 82.06 100 TYR A CA 1
ATOM 754 C C . TYR A 1 100 ? 15.033 -2.369 -24.045 1.00 82.06 100 TYR A C 1
ATOM 756 O O . TYR A 1 100 ? 14.705 -1.189 -24.160 1.00 82.06 100 TYR A O 1
ATOM 764 N N . THR A 1 101 ? 14.200 -3.374 -24.325 1.00 84.50 101 THR A N 1
ATOM 765 C CA . THR A 1 101 ? 12.776 -3.224 -24.675 1.00 84.50 101 THR A CA 1
ATOM 766 C C . THR A 1 101 ? 11.848 -3.810 -23.612 1.00 84.50 101 THR A C 1
ATOM 768 O O . THR A 1 101 ? 10.638 -3.850 -23.820 1.00 84.50 101 THR A O 1
ATOM 771 N N . SER A 1 102 ? 12.420 -4.309 -22.515 1.00 88.12 102 SER A N 1
ATOM 772 C CA . SER A 1 102 ? 11.697 -4.902 -21.397 1.00 88.12 102 SER A CA 1
ATOM 773 C C . SER A 1 102 ? 11.493 -3.846 -20.311 1.00 88.12 102 SER A C 1
ATOM 775 O O . SER A 1 102 ? 12.412 -3.099 -19.993 1.00 88.12 102 SER A O 1
ATOM 777 N N . GLU A 1 103 ? 10.293 -3.791 -19.749 1.00 89.62 103 GLU A N 1
ATOM 778 C CA . GLU A 1 103 ? 9.896 -2.902 -18.646 1.00 89.62 103 GLU A CA 1
ATOM 779 C C . GLU A 1 103 ? 10.093 -3.596 -17.285 1.00 89.62 103 GLU A C 1
ATOM 781 O O . GLU A 1 103 ? 10.231 -2.948 -16.249 1.00 89.62 103 GLU A O 1
ATOM 786 N N . ALA A 1 104 ? 10.151 -4.929 -17.290 1.00 90.00 104 ALA A N 1
ATOM 787 C CA . ALA A 1 104 ? 10.344 -5.745 -16.104 1.00 90.00 104 ALA A CA 1
ATOM 788 C C . ALA A 1 104 ? 11.176 -7.001 -16.389 1.00 90.00 104 ALA A C 1
ATOM 790 O O . ALA A 1 104 ? 11.358 -7.416 -17.537 1.00 90.00 104 ALA A O 1
ATOM 791 N N . LEU A 1 105 ? 11.651 -7.626 -15.317 1.00 87.31 105 LEU A N 1
ATOM 792 C CA . LEU A 1 105 ? 12.260 -8.947 -15.307 1.00 87.31 105 LEU A CA 1
ATOM 793 C C . LEU A 1 105 ? 11.230 -9.969 -14.819 1.00 87.31 105 LEU A C 1
ATOM 795 O O . LEU A 1 105 ? 10.653 -9.781 -13.752 1.00 87.31 105 LEU A O 1
ATOM 799 N N . ALA A 1 106 ? 11.036 -11.064 -15.551 1.00 85.88 106 ALA A N 1
ATOM 800 C CA . ALA A 1 106 ? 10.316 -12.221 -15.023 1.00 85.88 106 ALA A CA 1
ATOM 801 C C . ALA A 1 106 ? 11.303 -13.223 -14.416 1.00 85.88 106 ALA A C 1
ATOM 803 O O . ALA A 1 106 ? 12.338 -13.526 -15.017 1.00 85.88 106 ALA A O 1
ATOM 804 N N . SER A 1 107 ? 10.969 -13.744 -13.235 1.00 79.69 107 SER A N 1
ATOM 805 C CA . SER A 1 107 ? 11.664 -14.900 -12.664 1.00 79.69 107 SER A CA 1
ATOM 806 C C . SER A 1 107 ? 11.492 -16.138 -13.556 1.00 79.69 107 SER A C 1
ATOM 808 O O . SER A 1 107 ? 10.455 -16.303 -14.196 1.00 79.69 107 SER A O 1
ATOM 810 N N . GLN A 1 108 ? 12.512 -17.001 -13.600 1.00 71.44 108 GLN A N 1
ATOM 811 C CA . GLN A 1 108 ? 12.525 -18.222 -14.419 1.00 71.44 108 GLN A CA 1
ATOM 812 C C . GLN A 1 108 ? 11.622 -19.347 -13.881 1.00 71.44 108 GLN A C 1
ATOM 814 O O . GLN A 1 108 ? 11.313 -20.264 -14.637 1.00 71.44 108 GLN A O 1
ATOM 819 N N . ASP A 1 109 ? 11.205 -19.289 -12.614 1.00 71.81 109 ASP A N 1
ATOM 820 C CA . ASP A 1 109 ? 10.402 -20.339 -11.975 1.00 71.81 109 ASP A CA 1
ATOM 821 C C . ASP A 1 109 ? 8.887 -20.157 -12.193 1.00 71.81 109 ASP A C 1
ATOM 823 O O . ASP A 1 109 ? 8.400 -19.037 -12.347 1.00 71.81 109 ASP A O 1
ATOM 827 N N . ASP A 1 110 ? 8.136 -21.269 -12.114 1.00 52.53 110 ASP A N 1
ATOM 828 C CA . ASP A 1 110 ? 6.680 -21.455 -12.353 1.00 52.53 110 ASP A CA 1
ATOM 829 C C . ASP A 1 110 ? 5.716 -20.487 -11.624 1.00 52.53 110 ASP A C 1
ATOM 831 O O . ASP A 1 110 ? 4.500 -20.526 -11.819 1.00 52.53 110 ASP A O 1
ATOM 835 N N . LYS A 1 111 ? 6.233 -19.589 -10.787 1.00 57.81 111 LYS A N 1
ATOM 836 C CA . LYS A 1 111 ? 5.514 -18.440 -10.234 1.00 57.81 111 LYS A CA 1
ATOM 837 C C . LYS A 1 111 ? 6.215 -17.194 -10.746 1.00 57.81 111 LYS A C 1
ATOM 839 O O . LYS A 1 111 ? 7.093 -16.672 -10.062 1.00 57.81 111 LYS A O 1
ATOM 844 N N . ALA A 1 112 ? 5.864 -16.772 -11.960 1.00 68.06 112 ALA A N 1
ATOM 845 C CA . ALA A 1 112 ? 6.447 -15.632 -12.661 1.00 68.06 112 ALA A CA 1
ATOM 846 C C . ALA A 1 112 ? 6.301 -14.337 -11.840 1.00 68.06 112 ALA A C 1
ATOM 848 O O . ALA A 1 112 ? 5.391 -13.539 -12.046 1.00 68.06 112 ALA A O 1
ATOM 849 N N . MET A 1 113 ? 7.194 -14.145 -10.873 1.00 78.38 113 MET A N 1
ATOM 850 C CA . MET A 1 113 ? 7.353 -12.896 -10.152 1.00 78.38 113 MET A CA 1
ATOM 851 C C . MET A 1 113 ?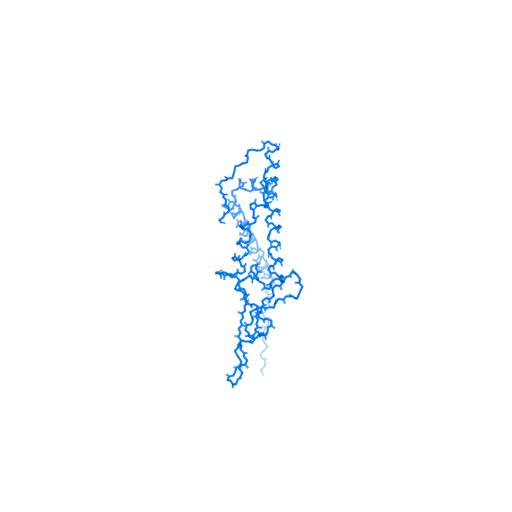 7.928 -11.899 -11.149 1.00 78.38 113 MET A C 1
ATOM 853 O O . MET A 1 113 ? 9.013 -12.116 -11.698 1.00 78.38 113 MET A O 1
ATOM 857 N N . ILE A 1 114 ? 7.160 -10.848 -11.420 1.00 86.56 114 ILE A N 1
ATOM 858 C CA . ILE A 1 114 ? 7.531 -9.777 -12.338 1.00 86.56 114 ILE A CA 1
ATOM 859 C C . ILE A 1 114 ? 8.087 -8.635 -11.495 1.00 86.56 114 ILE A C 1
ATOM 861 O O . ILE A 1 114 ? 7.386 -8.084 -10.649 1.00 86.56 114 ILE A O 1
ATOM 865 N N . ILE A 1 115 ? 9.354 -8.297 -11.723 1.00 86.75 115 ILE A N 1
ATOM 866 C CA . ILE A 1 115 ? 10.052 -7.214 -11.032 1.00 86.75 115 ILE A CA 1
ATOM 867 C C . ILE A 1 115 ? 10.253 -6.062 -12.025 1.00 86.75 115 ILE A C 1
ATOM 869 O O . ILE A 1 115 ? 11.053 -6.212 -12.954 1.00 86.75 115 ILE A O 1
ATOM 873 N N . PRO A 1 116 ? 9.558 -4.924 -11.871 1.00 90.94 116 PRO A N 1
ATOM 874 C CA . PRO A 1 116 ? 9.712 -3.769 -12.751 1.00 90.94 116 PRO A CA 1
ATOM 875 C C . PRO A 1 116 ? 11.092 -3.131 -12.623 1.00 90.94 116 PRO A C 1
ATOM 877 O O . PRO A 1 116 ? 11.688 -3.075 -11.543 1.00 90.94 116 PRO A O 1
ATOM 880 N N . TYR A 1 117 ? 11.577 -2.569 -13.725 1.00 91.06 117 TYR A N 1
ATOM 881 C CA . TYR A 1 117 ? 12.775 -1.749 -13.712 1.00 91.06 117 TYR A CA 1
ATOM 882 C C . TYR A 1 117 ? 12.445 -0.307 -13.326 1.00 91.06 117 TYR A C 1
ATOM 884 O O . TYR A 1 117 ? 11.911 0.475 -14.110 1.00 91.06 117 TYR A O 1
ATOM 892 N N . TRP A 1 118 ? 12.847 0.092 -12.121 1.00 92.25 118 TRP A N 1
ATOM 893 C CA . TRP A 1 118 ? 12.697 1.482 -11.679 1.00 92.25 118 TRP A CA 1
ATOM 894 C C . TRP A 1 118 ? 13.559 2.454 -12.475 1.00 92.25 118 TRP A C 1
ATOM 896 O O . TRP A 1 118 ? 13.187 3.610 -12.639 1.00 92.25 118 TRP A O 1
ATOM 906 N N . TRP A 1 119 ? 14.712 2.012 -12.967 1.00 90.75 119 TRP A N 1
ATOM 907 C CA . TRP A 1 119 ? 15.584 2.821 -13.806 1.00 90.75 119 TRP A CA 1
ATOM 908 C C . TRP A 1 119 ? 16.365 1.919 -14.752 1.00 90.75 119 TRP A C 1
ATOM 910 O O . TRP A 1 119 ? 17.089 1.032 -14.300 1.00 90.75 119 TRP A O 1
ATOM 920 N N . TYR A 1 120 ? 16.215 2.125 -16.056 1.00 89.31 120 TYR A N 1
ATOM 921 C CA . TYR A 1 120 ? 16.839 1.268 -17.060 1.00 89.31 120 TYR A CA 1
ATOM 922 C C . TYR A 1 120 ? 17.211 2.029 -18.326 1.00 89.31 120 TYR A C 1
ATOM 924 O O . TYR A 1 120 ? 16.665 3.090 -18.635 1.00 89.31 120 TYR A O 1
ATOM 932 N N . LEU A 1 121 ? 18.171 1.463 -19.058 1.00 89.00 121 LEU A N 1
ATOM 933 C CA . LEU A 1 121 ? 18.571 1.945 -20.370 1.00 89.00 121 LEU A CA 1
ATOM 934 C C . LEU A 1 121 ? 17.519 1.524 -21.402 1.00 89.00 121 LEU A C 1
ATOM 936 O O . LEU A 1 121 ? 17.337 0.335 -21.665 1.00 89.00 121 LEU A O 1
ATOM 940 N N . ALA A 1 122 ? 16.847 2.504 -21.992 1.00 86.56 122 ALA A N 1
ATOM 941 C CA . ALA A 1 122 ? 15.840 2.294 -23.016 1.00 86.56 122 ALA A CA 1
ATOM 942 C C . ALA A 1 122 ? 16.470 2.462 -24.403 1.00 86.56 122 ALA A C 1
ATOM 944 O O . ALA A 1 122 ? 16.719 3.577 -24.858 1.00 86.56 122 ALA A O 1
ATOM 945 N N . GLY A 1 123 ? 16.690 1.344 -25.092 1.00 83.69 123 GLY A N 1
ATOM 946 C CA . GLY A 1 123 ? 17.368 1.301 -26.389 1.00 83.69 123 GLY A CA 1
ATOM 947 C C . GLY A 1 123 ? 18.850 0.922 -26.302 1.00 83.69 123 GLY A C 1
ATOM 948 O O . GLY A 1 123 ? 19.446 0.869 -25.231 1.00 83.69 123 GLY A O 1
ATOM 949 N N . ASN A 1 124 ? 19.432 0.606 -27.458 1.00 80.81 124 ASN A N 1
ATOM 950 C CA . ASN A 1 124 ? 20.808 0.120 -27.597 1.00 80.81 124 ASN A CA 1
ATOM 951 C C . ASN A 1 124 ? 21.775 1.157 -28.195 1.00 80.81 124 ASN A C 1
ATOM 953 O O . ASN A 1 124 ? 22.968 0.880 -28.295 1.00 80.81 124 ASN A O 1
ATOM 957 N N . ASP A 1 125 ? 21.278 2.326 -28.604 1.00 80.06 125 ASP A N 1
ATOM 958 C CA . ASP A 1 125 ? 22.081 3.384 -29.211 1.00 80.06 125 ASP A CA 1
ATOM 959 C C . ASP A 1 125 ? 22.404 4.471 -28.175 1.00 80.06 125 ASP A C 1
ATOM 961 O O . ASP A 1 125 ? 21.516 5.167 -27.686 1.00 80.06 125 ASP A O 1
ATOM 965 N N . CYS A 1 126 ? 23.688 4.600 -27.840 1.00 86.19 126 CYS A N 1
ATOM 966 C CA . CYS A 1 126 ? 24.214 5.638 -26.950 1.00 86.19 126 CYS A CA 1
ATOM 967 C C . CYS A 1 126 ? 25.109 6.651 -27.689 1.00 86.19 126 CYS A C 1
ATOM 969 O O . CYS A 1 126 ? 25.841 7.403 -27.044 1.00 86.19 126 CYS A O 1
ATOM 971 N N . ASN A 1 127 ? 25.069 6.704 -29.026 1.00 86.00 127 ASN A N 1
ATOM 972 C CA . ASN A 1 127 ? 25.969 7.549 -29.819 1.00 86.00 127 ASN A CA 1
ATOM 973 C C . ASN A 1 127 ? 25.771 9.057 -29.573 1.00 86.00 127 ASN A C 1
ATOM 975 O O . ASN A 1 127 ? 26.724 9.821 -29.697 1.00 86.00 127 ASN A O 1
ATOM 979 N N . ASN A 1 128 ? 24.566 9.483 -29.172 1.00 82.94 128 ASN A N 1
ATOM 980 C CA . ASN A 1 128 ? 24.237 10.874 -28.820 1.00 82.94 128 ASN A CA 1
ATOM 981 C C . ASN A 1 128 ? 23.782 11.020 -27.356 1.00 82.94 128 ASN A C 1
ATOM 983 O O . ASN A 1 128 ? 23.012 11.919 -27.018 1.00 82.94 128 ASN A O 1
ATOM 987 N N . GLY A 1 129 ? 24.259 10.125 -26.489 1.00 83.81 129 GLY A N 1
ATOM 988 C CA . GLY A 1 129 ? 23.797 9.995 -25.112 1.00 83.81 129 GLY A CA 1
ATOM 989 C C . GLY A 1 129 ? 22.810 8.843 -24.951 1.00 83.81 129 GLY A C 1
ATOM 990 O O . GLY A 1 129 ? 22.053 8.503 -25.855 1.00 83.81 129 GLY A O 1
ATOM 991 N N . CYS A 1 130 ? 22.859 8.214 -23.784 1.00 88.69 130 CYS A N 1
ATOM 992 C CA . CYS A 1 130 ? 22.015 7.079 -23.450 1.00 88.69 130 CYS A CA 1
ATOM 993 C C . CYS A 1 130 ? 20.627 7.550 -22.988 1.00 88.69 130 CYS A C 1
ATOM 995 O O . CYS A 1 130 ? 20.523 8.407 -22.107 1.00 88.69 130 CYS A O 1
ATOM 997 N N . LEU A 1 131 ? 19.562 6.972 -23.551 1.00 89.19 131 LEU A N 1
ATOM 998 C CA . LEU A 1 131 ? 18.190 7.223 -23.112 1.00 89.19 131 LEU A CA 1
ATOM 999 C C . LEU A 1 131 ? 17.853 6.323 -21.921 1.00 89.19 131 LEU A C 1
ATOM 1001 O O . LEU A 1 131 ? 17.941 5.102 -22.016 1.00 89.19 131 LEU A O 1
ATOM 1005 N N . PHE A 1 132 ? 17.406 6.921 -20.823 1.00 89.88 132 PHE A N 1
ATOM 1006 C CA . PHE A 1 132 ? 16.938 6.186 -19.652 1.00 89.88 132 PHE A CA 1
ATOM 1007 C C . PHE A 1 132 ? 15.436 6.365 -19.456 1.00 89.88 132 PHE A C 1
ATOM 1009 O O . PHE A 1 132 ? 14.878 7.418 -19.776 1.00 89.88 132 PHE A O 1
ATOM 1016 N N . LYS A 1 133 ? 14.790 5.328 -18.927 1.00 91.69 133 LYS A N 1
ATOM 1017 C CA . LYS A 1 133 ? 13.375 5.319 -18.549 1.00 91.69 133 LYS A CA 1
ATOM 1018 C C . LYS A 1 133 ? 13.196 4.745 -17.148 1.00 91.69 133 LYS A C 1
ATOM 1020 O O . LYS A 1 133 ? 14.110 4.137 -16.590 1.00 91.69 133 LYS A O 1
ATOM 1025 N N . SER A 1 134 ? 12.008 4.967 -16.597 1.00 91.44 134 SER A N 1
ATOM 1026 C CA . SER A 1 134 ? 11.613 4.539 -15.263 1.00 91.44 134 SER A CA 1
ATOM 1027 C C . SER A 1 134 ? 10.205 3.971 -15.303 1.00 91.44 134 SER A C 1
ATOM 1029 O O . SER A 1 134 ? 9.300 4.658 -15.767 1.00 91.44 134 SER A O 1
ATOM 1031 N N . GLU A 1 135 ? 10.033 2.767 -14.763 1.00 92.62 135 GLU A N 1
ATOM 1032 C CA . GLU A 1 135 ? 8.723 2.218 -14.400 1.00 92.62 135 GLU A CA 1
ATOM 1033 C C . GLU A 1 135 ? 8.489 2.352 -12.888 1.00 92.62 135 GLU A C 1
ATOM 1035 O O . GLU A 1 135 ? 7.896 1.483 -12.267 1.00 92.62 135 GLU A O 1
ATOM 1040 N N . MET A 1 136 ? 9.027 3.388 -12.235 1.00 93.38 136 MET A N 1
ATOM 1041 C CA . MET A 1 136 ? 8.685 3.651 -10.838 1.00 93.38 136 MET A CA 1
ATOM 1042 C C . MET A 1 136 ? 7.300 4.320 -10.791 1.00 93.38 136 MET A C 1
ATOM 1044 O O . MET A 1 136 ? 7.146 5.417 -11.340 1.00 93.38 136 MET A O 1
ATOM 1048 N N . PRO A 1 137 ? 6.295 3.712 -10.140 1.00 93.69 137 PRO A N 1
ATOM 1049 C CA . PRO A 1 137 ? 4.970 4.300 -10.066 1.00 93.69 137 PRO A CA 1
ATOM 1050 C C . PRO A 1 137 ? 4.989 5.528 -9.144 1.00 93.69 137 PRO A C 1
ATOM 1052 O O . PRO A 1 137 ? 5.750 5.570 -8.170 1.00 93.69 137 PRO A O 1
ATOM 1055 N N . PRO A 1 138 ? 4.154 6.544 -9.416 1.00 94.88 138 PRO A N 1
ATOM 1056 C CA . PRO A 1 138 ? 4.015 7.675 -8.512 1.00 94.88 138 PRO A CA 1
ATOM 1057 C C . PRO A 1 138 ? 3.350 7.235 -7.200 1.00 94.88 138 PRO A C 1
ATOM 1059 O O . PRO A 1 138 ? 2.650 6.223 -7.143 1.00 94.88 138 PRO A O 1
ATOM 1062 N N . LEU A 1 139 ? 3.538 8.020 -6.138 1.00 95.25 139 LEU A N 1
ATOM 1063 C CA . LEU A 1 139 ? 2.865 7.771 -4.857 1.00 95.25 139 LEU A CA 1
ATOM 1064 C C . LEU A 1 139 ? 1.359 8.050 -4.936 1.00 95.25 139 LEU A C 1
ATOM 1066 O O . LEU A 1 139 ? 0.579 7.285 -4.379 1.00 95.25 139 LEU A O 1
ATOM 1070 N N . GLU A 1 140 ? 0.967 9.087 -5.681 1.00 95.31 140 GLU A N 1
ATOM 1071 C CA . GLU A 1 140 ? -0.417 9.551 -5.828 1.00 95.31 140 GLU A CA 1
ATOM 1072 C C . GLU A 1 140 ? -0.804 9.730 -7.307 1.00 95.31 140 GLU A C 1
ATOM 1074 O O . GLU A 1 140 ? 0.056 9.847 -8.185 1.00 95.31 140 GLU A O 1
ATOM 1079 N N . GLY A 1 141 ? -2.109 9.777 -7.587 1.00 93.19 141 GLY A N 1
ATOM 1080 C CA . GLY A 1 141 ? -2.667 9.923 -8.935 1.00 93.19 141 GLY A CA 1
ATOM 1081 C C . GLY A 1 141 ? -3.111 8.597 -9.560 1.00 93.19 141 GLY A C 1
ATOM 1082 O O . GLY A 1 141 ? -3.239 7.582 -8.877 1.00 93.19 141 GLY A O 1
ATOM 1083 N N . ALA A 1 142 ? -3.376 8.605 -10.867 1.00 88.06 142 ALA A N 1
ATOM 1084 C CA . ALA A 1 142 ? -3.816 7.408 -11.584 1.00 88.06 142 ALA A CA 1
ATOM 1085 C C . ALA A 1 142 ? -2.685 6.367 -11.678 1.00 88.06 142 ALA A C 1
ATOM 1087 O O . ALA A 1 142 ? -1.557 6.721 -12.019 1.00 88.06 142 ALA A O 1
ATOM 1088 N N . ASN A 1 143 ? -2.997 5.092 -11.412 1.00 88.38 143 ASN A N 1
ATOM 1089 C CA . ASN A 1 143 ? -2.041 3.970 -11.367 1.00 88.38 143 ASN A CA 1
ATOM 1090 C C . ASN A 1 143 ? -0.891 4.151 -10.358 1.00 88.38 143 ASN A C 1
ATOM 1092 O O . ASN A 1 143 ? 0.158 3.514 -10.463 1.00 88.38 143 ASN A O 1
ATOM 1096 N N . SER A 1 144 ? -1.078 5.026 -9.376 1.00 95.00 144 SER A N 1
ATOM 1097 C CA . SER A 1 144 ? -0.146 5.234 -8.277 1.00 95.00 144 SER A CA 1
ATOM 1098 C C . SER A 1 144 ? -0.160 4.088 -7.273 1.00 95.00 144 SER A C 1
ATOM 1100 O O . SER A 1 144 ? -1.119 3.314 -7.222 1.00 95.00 144 SER A O 1
ATOM 1102 N N . ILE A 1 145 ? 0.870 4.029 -6.429 1.00 95.31 145 ILE A N 1
ATOM 1103 C CA . ILE A 1 145 ? 0.947 3.091 -5.301 1.00 95.31 145 ILE A CA 1
ATOM 1104 C C . ILE A 1 145 ? -0.306 3.199 -4.424 1.00 95.31 145 ILE A C 1
ATOM 1106 O O . ILE A 1 145 ? -0.893 2.177 -4.076 1.00 95.31 145 ILE A O 1
ATOM 1110 N N . GLN A 1 146 ? -0.749 4.425 -4.117 1.00 95.94 146 GLN A N 1
ATOM 1111 C CA . GLN A 1 146 ? -1.965 4.646 -3.338 1.00 95.94 146 GLN A CA 1
ATOM 1112 C C . GLN A 1 146 ? -3.199 4.074 -4.041 1.00 95.94 146 GLN A C 1
ATOM 1114 O O . GLN A 1 146 ? -3.919 3.289 -3.433 1.00 95.94 146 GLN A O 1
ATOM 1119 N N . SER A 1 147 ? -3.425 4.426 -5.313 1.00 95.81 147 SER A N 1
ATOM 1120 C CA . SER A 1 147 ? -4.616 3.959 -6.042 1.00 95.81 147 SER A CA 1
ATOM 1121 C C . SER A 1 147 ? -4.644 2.438 -6.201 1.00 95.81 147 SER A C 1
ATOM 1123 O O . SER A 1 147 ? -5.690 1.824 -6.056 1.00 95.81 147 SER A O 1
ATOM 1125 N N . GLN A 1 148 ? -3.485 1.809 -6.421 1.00 95.88 148 GLN A N 1
ATOM 1126 C CA . GLN A 1 148 ? -3.400 0.356 -6.532 1.00 95.88 148 GLN A CA 1
ATOM 1127 C C . GLN A 1 148 ? -3.728 -0.331 -5.201 1.00 95.88 148 GLN A C 1
ATOM 1129 O O . GLN A 1 148 ? -4.415 -1.351 -5.194 1.00 95.88 148 GLN A O 1
ATOM 1134 N N . LEU A 1 149 ? -3.253 0.218 -4.076 1.00 96.50 149 LEU A N 1
ATOM 1135 C CA . LEU A 1 149 ? -3.565 -0.304 -2.745 1.00 96.50 149 LEU A CA 1
ATOM 1136 C C . LEU A 1 149 ? -5.046 -0.125 -2.393 1.00 96.50 149 LEU A C 1
ATOM 1138 O O . LEU A 1 149 ? -5.647 -1.040 -1.836 1.00 96.50 149 LEU A O 1
ATOM 1142 N N . GLU A 1 150 ? -5.629 1.022 -2.739 1.00 95.56 150 GLU A N 1
ATOM 1143 C CA . GLU A 1 150 ? -7.058 1.299 -2.572 1.00 95.56 150 GLU A CA 1
ATOM 1144 C C . GLU A 1 150 ? -7.901 0.290 -3.361 1.00 95.56 150 GLU A C 1
ATOM 1146 O O . GLU A 1 150 ? -8.689 -0.439 -2.757 1.00 95.56 150 GLU A O 1
ATOM 1151 N N . ASP A 1 151 ? -7.627 0.132 -4.659 1.00 94.94 151 ASP A N 1
ATOM 1152 C CA . ASP A 1 151 ? -8.304 -0.841 -5.522 1.00 94.94 151 ASP A CA 1
ATOM 1153 C C . ASP A 1 15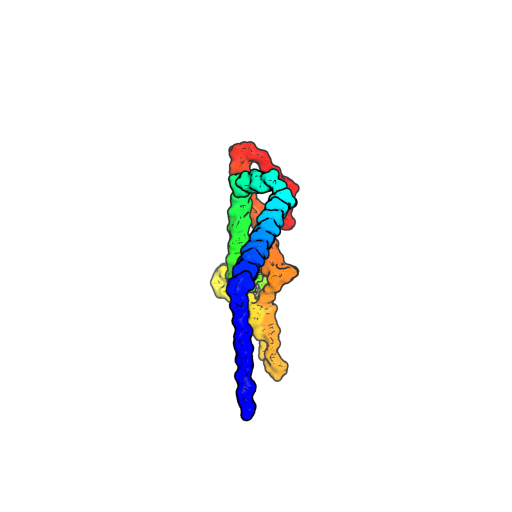1 ? -8.162 -2.276 -4.986 1.00 94.94 151 ASP A C 1
ATOM 1155 O O . ASP A 1 151 ? -9.101 -3.074 -5.040 1.00 94.94 151 ASP A O 1
ATOM 1159 N N . TYR A 1 152 ? -6.982 -2.638 -4.471 1.00 95.75 152 TYR A N 1
ATOM 1160 C CA . TYR A 1 152 ? -6.751 -3.951 -3.873 1.00 95.75 152 TYR A CA 1
ATOM 1161 C C . TYR A 1 152 ? -7.619 -4.168 -2.632 1.00 95.75 152 TYR A C 1
ATOM 1163 O O . TYR A 1 152 ? -8.237 -5.225 -2.495 1.00 95.75 152 TYR A O 1
ATOM 1171 N N . ILE A 1 153 ? -7.693 -3.186 -1.734 1.00 95.69 153 ILE A N 1
ATOM 1172 C CA . ILE A 1 153 ? -8.522 -3.286 -0.531 1.00 95.69 153 ILE A CA 1
ATOM 1173 C C . ILE A 1 153 ? -10.001 -3.361 -0.922 1.00 95.69 153 ILE A C 1
ATOM 1175 O O . ILE A 1 153 ? -10.694 -4.260 -0.448 1.00 95.69 153 ILE A O 1
ATOM 1179 N N . GLU A 1 154 ? -10.480 -2.497 -1.820 1.00 94.44 154 GLU A N 1
ATOM 1180 C CA . GLU A 1 154 ? -11.882 -2.480 -2.264 1.00 94.44 154 GLU A CA 1
ATOM 1181 C C . GLU A 1 154 ? -12.312 -3.816 -2.886 1.00 94.44 154 GLU A C 1
ATOM 1183 O O . GLU A 1 154 ? -13.351 -4.371 -2.517 1.00 94.44 154 GLU A O 1
ATOM 1188 N N . LYS A 1 155 ? -11.468 -4.406 -3.743 1.00 94.12 155 LYS A N 1
ATOM 1189 C CA . LYS A 1 155 ? -11.732 -5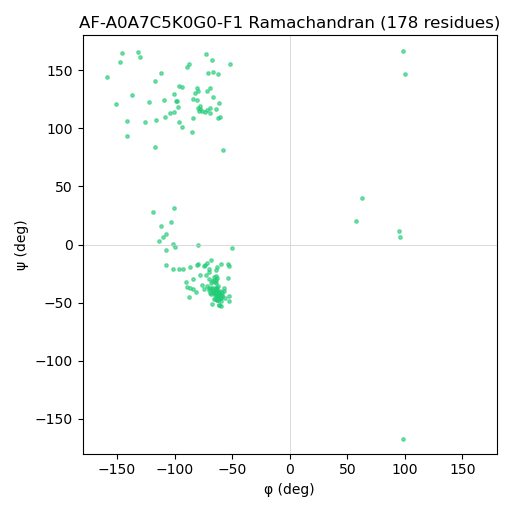.713 -4.367 1.00 94.12 155 LYS A CA 1
ATOM 1190 C C . LYS A 1 155 ? -11.801 -6.864 -3.356 1.00 94.12 155 LYS A C 1
ATOM 1192 O O . LYS A 1 155 ? -12.512 -7.839 -3.598 1.00 94.12 155 LYS A O 1
ATOM 1197 N N . ASN A 1 156 ? -11.068 -6.785 -2.242 1.00 94.88 156 ASN A N 1
ATOM 1198 C CA . ASN A 1 156 ? -10.884 -7.913 -1.319 1.00 94.88 156 ASN A CA 1
ATOM 1199 C C . ASN A 1 156 ? -11.637 -7.779 0.017 1.00 94.88 156 ASN A C 1
ATOM 1201 O O . ASN A 1 156 ? -11.865 -8.784 0.695 1.00 94.88 156 ASN A O 1
ATOM 1205 N N . ILE A 1 157 ? -12.074 -6.577 0.404 1.00 93.00 157 ILE A N 1
ATOM 1206 C CA . ILE A 1 157 ? -12.698 -6.321 1.713 1.00 93.00 157 ILE A CA 1
ATOM 1207 C C . ILE A 1 157 ? -14.000 -7.102 1.921 1.00 93.00 157 ILE A C 1
ATOM 1209 O O . ILE A 1 157 ? -14.242 -7.599 3.019 1.00 93.00 157 ILE A O 1
ATOM 1213 N N . VAL A 1 158 ? -14.801 -7.295 0.867 1.00 91.00 158 VAL A N 1
ATOM 1214 C CA . VAL A 1 158 ? -16.067 -8.048 0.942 1.00 91.00 158 VAL A CA 1
ATOM 1215 C C . VAL A 1 158 ? -15.832 -9.516 1.307 1.00 91.00 158 VAL A C 1
ATOM 1217 O O . VAL A 1 158 ? -16.611 -10.087 2.061 1.00 91.00 158 VAL A O 1
ATOM 1220 N N . GLY A 1 159 ? -14.759 -10.127 0.796 1.00 90.31 159 GLY A N 1
ATOM 1221 C CA . GLY A 1 159 ? -14.396 -11.509 1.131 1.00 90.31 159 GLY A CA 1
ATOM 1222 C C . GLY A 1 159 ? -13.672 -11.641 2.472 1.00 90.31 159 GLY A C 1
ATOM 1223 O O . GLY A 1 159 ? -13.591 -12.732 3.028 1.00 90.31 159 GLY A O 1
ATOM 1224 N N . CYS A 1 160 ? -13.133 -10.539 2.988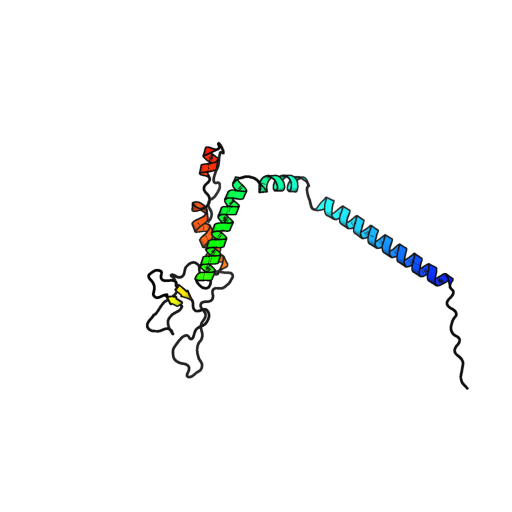 1.00 92.25 160 CYS A N 1
ATOM 1225 C CA . CYS A 1 160 ? -12.375 -10.519 4.229 1.00 92.25 160 CYS A CA 1
ATOM 1226 C C . CYS A 1 160 ? -13.260 -10.292 5.463 1.00 92.25 160 CYS A C 1
ATOM 1228 O O . CYS A 1 160 ? -13.008 -10.901 6.504 1.00 92.25 160 CYS A O 1
ATOM 1230 N N . VAL A 1 161 ? -14.303 -9.462 5.348 1.00 90.88 161 VAL A N 1
ATOM 1231 C CA . VAL A 1 161 ? -15.246 -9.196 6.440 1.00 90.88 161 VAL A CA 1
ATOM 1232 C C . VAL A 1 161 ? -16.451 -10.131 6.343 1.00 90.88 161 VAL A C 1
ATOM 1234 O O . VAL A 1 161 ? -17.387 -9.884 5.585 1.00 90.88 161 VAL A O 1
ATOM 1237 N N . ASP A 1 162 ? -16.464 -11.178 7.167 1.00 88.81 162 ASP A N 1
ATOM 1238 C CA . ASP A 1 162 ? -17.634 -12.046 7.337 1.00 88.81 16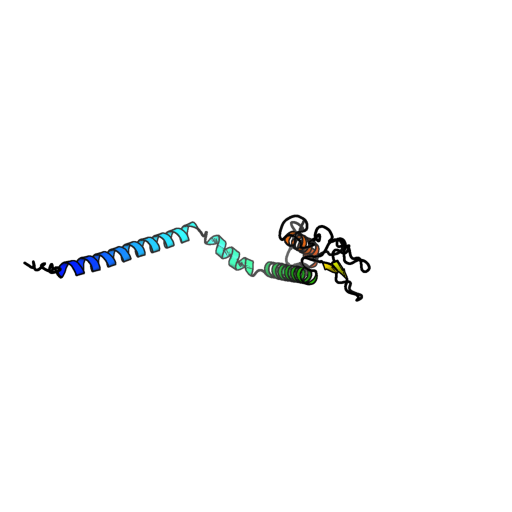2 ASP A CA 1
ATOM 1239 C C . ASP A 1 162 ? -18.428 -11.674 8.600 1.00 88.81 162 ASP A C 1
ATOM 1241 O O . ASP A 1 162 ? -17.891 -11.677 9.708 1.00 88.81 162 ASP A O 1
ATOM 1245 N N . PHE A 1 163 ? -19.718 -11.368 8.438 1.00 89.00 163 PHE A N 1
ATOM 1246 C CA . PHE A 1 163 ? -20.617 -11.038 9.546 1.00 89.00 163 PHE A CA 1
ATOM 1247 C C . PHE A 1 163 ? -21.534 -12.192 9.974 1.00 89.00 163 PHE A C 1
ATOM 1249 O O . PHE A 1 163 ? -22.343 -12.024 10.892 1.00 89.00 163 PHE A O 1
ATOM 1256 N N . ASP A 1 164 ? -21.447 -13.361 9.339 1.00 88.69 164 ASP A N 1
ATOM 1257 C CA . ASP A 1 164 ? -22.350 -14.479 9.614 1.00 88.69 164 ASP A CA 1
ATOM 1258 C C . ASP A 1 164 ? -22.186 -15.020 11.038 1.00 88.69 164 ASP A C 1
ATOM 1260 O O . ASP A 1 164 ? -23.179 -15.378 11.678 1.00 88.69 164 ASP A O 1
ATOM 1264 N N . ALA A 1 165 ? -2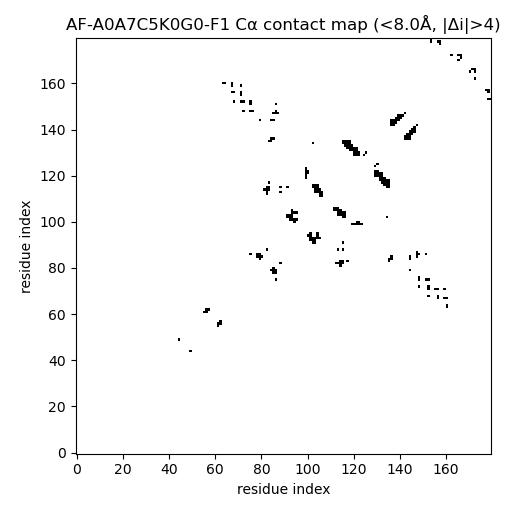0.970 -14.967 11.590 1.00 87.62 165 ALA A N 1
ATOM 1265 C CA . ALA A 1 165 ? -20.711 -15.292 12.992 1.00 87.62 165 ALA A CA 1
ATOM 1266 C C . ALA A 1 165 ? -21.542 -14.425 13.960 1.00 87.62 165 ALA A C 1
ATOM 1268 O O . ALA A 1 165 ? -22.054 -14.927 14.961 1.00 87.62 165 ALA A O 1
ATOM 1269 N N . PHE A 1 166 ? -21.751 -13.143 13.644 1.00 89.50 166 PHE A N 1
ATOM 1270 C CA . PHE A 1 166 ? -22.562 -12.244 14.470 1.00 89.50 166 PHE A CA 1
ATOM 1271 C C . PHE A 1 166 ? -24.063 -12.498 14.291 1.00 89.50 166 PHE A C 1
ATOM 1273 O O . PHE A 1 166 ? -24.816 -12.456 15.264 1.00 89.50 166 PHE A O 1
ATOM 1280 N N . LYS A 1 167 ? -24.518 -12.856 13.085 1.00 88.75 167 LYS A N 1
ATOM 1281 C CA . LYS A 1 167 ? -25.922 -13.257 12.875 1.00 88.75 167 LYS A CA 1
ATOM 1282 C C . LYS A 1 167 ? -26.284 -14.488 13.710 1.00 88.75 167 LYS A C 1
ATOM 1284 O O . LYS A 1 167 ? -27.352 -14.526 14.315 1.00 88.75 167 LYS A O 1
ATOM 1289 N N . GLN A 1 168 ? -25.376 -15.463 13.806 1.00 89.88 168 GLN A N 1
ATOM 1290 C CA . GLN A 1 168 ? -25.557 -16.662 14.638 1.00 89.88 168 GLN A CA 1
ATOM 1291 C C . GLN A 1 168 ? -25.609 -16.348 16.141 1.00 89.88 168 GLN A C 1
ATOM 1293 O O . GLN A 1 168 ? -26.281 -17.048 16.894 1.00 89.88 168 GLN A O 1
ATOM 1298 N N . GLN A 1 169 ? -24.951 -15.271 16.572 1.00 88.81 169 GLN A N 1
ATOM 1299 C CA . GLN A 1 169 ? -25.015 -14.762 17.945 1.00 88.81 169 GLN A CA 1
ATOM 1300 C C . GLN A 1 169 ? -26.286 -13.937 18.228 1.00 88.81 169 GLN A C 1
ATOM 1302 O O . GLN A 1 169 ? -26.478 -13.477 19.351 1.00 88.81 169 GLN A O 1
ATOM 1307 N N . GLY A 1 170 ? -27.169 -13.765 17.236 1.00 89.69 170 GLY A N 1
ATOM 1308 C CA . GLY A 1 170 ? -28.448 -13.066 17.376 1.00 89.69 170 GLY A CA 1
ATOM 1309 C C . GLY A 1 170 ? -28.423 -11.584 16.990 1.00 89.69 170 GLY A C 1
ATOM 1310 O O . GLY A 1 170 ? -29.393 -10.879 17.268 1.00 89.69 170 GLY A O 1
ATOM 1311 N N . TYR A 1 171 ? -27.354 -11.094 16.353 1.00 87.31 171 TYR A N 1
ATOM 1312 C CA . TYR A 1 171 ? -27.291 -9.717 15.854 1.00 87.31 171 TYR A CA 1
ATOM 1313 C C . TYR A 1 171 ? -28.016 -9.563 14.501 1.00 87.31 171 TYR A C 1
ATOM 1315 O O . TYR A 1 171 ? -27.808 -10.353 13.580 1.00 87.31 171 TYR A O 1
ATOM 1323 N N . ASP A 1 172 ? -28.825 -8.506 14.348 1.00 87.25 172 ASP A N 1
ATOM 1324 C CA . ASP A 1 172 ? -29.385 -8.080 13.050 1.00 87.25 172 ASP A CA 1
ATOM 1325 C C . ASP A 1 172 ? -28.373 -7.174 12.332 1.00 87.25 172 ASP A C 1
ATOM 1327 O O . ASP A 1 172 ? -28.271 -5.979 12.615 1.00 87.25 172 ASP A O 1
ATOM 1331 N N . VAL A 1 173 ? -27.582 -7.759 11.429 1.00 85.19 173 VAL A N 1
ATOM 1332 C CA . VAL A 1 173 ? -26.556 -7.040 10.661 1.00 85.19 173 VAL A CA 1
ATOM 1333 C C . VAL A 1 173 ? -27.097 -6.672 9.282 1.00 85.19 173 VAL A C 1
ATOM 1335 O O . VAL A 1 173 ? -27.472 -7.545 8.497 1.00 85.19 173 VAL A O 1
ATOM 1338 N N . ARG A 1 174 ? -27.074 -5.374 8.955 1.00 84.88 174 ARG A N 1
ATOM 1339 C CA . ARG A 1 174 ? -27.524 -4.840 7.662 1.00 84.88 174 ARG A CA 1
ATOM 1340 C C . ARG A 1 174 ? -26.408 -4.075 6.971 1.00 84.88 174 ARG A C 1
ATOM 1342 O O . ARG A 1 174 ? -25.898 -3.092 7.502 1.00 84.88 174 ARG A O 1
ATOM 1349 N N . VAL A 1 175 ? -26.072 -4.497 5.757 1.00 81.69 175 VAL A N 1
ATOM 1350 C CA . VAL A 1 175 ? -25.118 -3.783 4.905 1.00 81.69 175 VAL A CA 1
ATOM 1351 C C . VAL A 1 175 ? -25.836 -2.602 4.259 1.00 81.69 175 VAL A C 1
ATOM 1353 O O . VAL A 1 175 ? -26.772 -2.786 3.486 1.00 81.69 175 VAL A O 1
ATOM 1356 N N . LEU A 1 176 ? -25.413 -1.383 4.597 1.00 86.31 176 LEU A N 1
ATOM 1357 C CA . LEU A 1 176 ? -26.019 -0.154 4.069 1.00 86.31 176 LEU A CA 1
ATOM 1358 C C . LEU A 1 176 ? -25.448 0.241 2.703 1.00 86.31 176 LEU A C 1
ATOM 1360 O O . LEU A 1 176 ? -26.129 0.882 1.905 1.00 86.31 176 LEU A O 1
ATOM 1364 N N . ARG A 1 177 ? -24.185 -0.113 2.447 1.00 82.12 177 ARG A N 1
ATOM 1365 C CA . ARG A 1 177 ? -23.447 0.213 1.226 1.00 82.12 177 ARG A CA 1
ATOM 1366 C C . ARG A 1 177 ? -22.284 -0.767 1.056 1.00 82.12 177 ARG A C 1
ATOM 1368 O O . ARG A 1 177 ? -21.670 -1.153 2.047 1.00 82.12 177 ARG A O 1
ATOM 1375 N N . GLN A 1 178 ? -21.989 -1.132 -0.189 1.00 78.81 178 GLN A N 1
ATOM 1376 C CA . GLN A 1 178 ? -20.764 -1.845 -0.551 1.00 78.81 178 GLN A CA 1
ATOM 1377 C C . GLN A 1 178 ? -19.629 -0.853 -0.871 1.00 78.81 178 GLN A C 1
ATOM 1379 O O . GLN A 1 178 ? -19.928 0.279 -1.271 1.00 78.81 178 GLN A O 1
ATOM 1384 N N . PRO A 1 179 ? -18.358 -1.251 -0.679 1.00 76.56 179 PRO A N 1
ATOM 1385 C CA . PRO A 1 179 ? -17.204 -0.502 -1.184 1.00 76.56 179 PRO A CA 1
ATOM 1386 C C . PRO A 1 179 ? -17.365 -0.217 -2.683 1.00 76.56 179 PRO A C 1
ATOM 1388 O O . 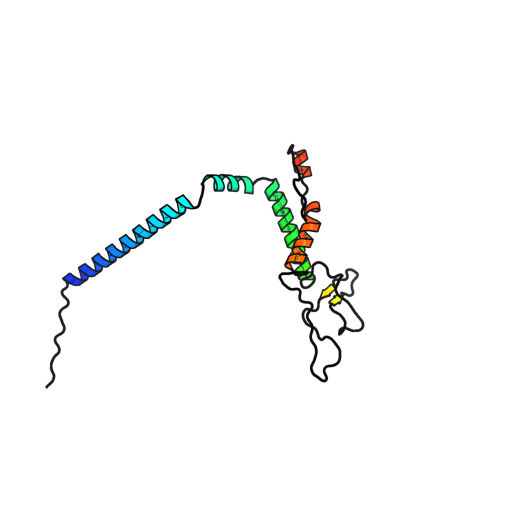PRO A 1 179 ? -18.157 -0.894 -3.348 1.00 76.56 179 PRO A O 1
ATOM 1391 N N . LYS A 1 180 ? -16.706 0.834 -3.176 1.00 63.22 180 LYS A N 1
ATOM 1392 C CA . LYS A 1 180 ? -16.821 1.218 -4.584 1.00 63.22 180 LYS A CA 1
ATOM 1393 C C . LYS A 1 180 ? -16.093 0.253 -5.511 1.00 63.22 180 LYS A C 1
ATOM 1395 O O . LYS A 1 180 ? -15.277 -0.546 -5.013 1.00 63.22 180 LYS A O 1
#